Protein AF-0000000081858992 (afdb_homodimer)

Solvent-accessible surface area (backbone atoms only — not comparable to full-atom values): 15710 Å² total; per-residue (Å²): 135,86,80,75,78,73,74,74,75,78,77,75,72,73,70,76,70,76,70,75,69,40,66,29,39,54,48,44,46,35,58,87,64,49,35,35,38,26,29,40,59,31,28,40,34,31,24,33,58,91,77,58,42,74,79,41,54,44,63,53,92,81,59,45,42,45,49,31,51,30,62,30,45,84,62,68,42,35,37,38,28,25,63,83,40,38,32,36,33,26,41,57,94,74,52,38,78,76,46,74,50,72,66,86,58,93,38,40,43,46,17,39,26,44,18,57,77,46,48,38,36,39,38,17,13,54,65,38,48,56,44,33,25,30,49,82,65,75,54,40,77,41,84,59,117,137,87,79,76,78,76,76,73,76,76,75,75,73,73,71,75,71,76,71,75,69,41,67,31,37,54,47,45,46,35,58,86,64,49,36,36,39,26,29,41,60,31,28,40,34,30,24,33,56,92,76,56,42,74,78,42,55,42,64,54,92,82,61,46,42,45,49,31,51,29,63,29,48,84,60,68,42,35,36,38,29,25,64,84,42,38,32,36,33,26,41,58,92,74,50,36,76,76,46,74,50,72,67,85,58,93,38,40,42,46,17,39,27,42,19,57,76,46,48,38,37,39,37,17,14,56,66,38,48,56,43,32,24,30,50,82,64,75,53,41,76,41,83,58,117

Secondary structure (DSSP, 8-state):
--------------------S-SS--EEE-TTS-EEEEEETTEEEEEETTT--EEEEEE-TT-PPEEEEEE-TTS--EEEEETTSEEEEEETTTTEEEEEEE---SS-EEEEEE-TTSSEEEEEETTS-EEEEETTTTTEEE---/--------------------S-SS--EEE-TTS-EEEEEETTEEEEEETTT--EEEEEE-TT-PPEEEEEE-TTS--EEEEETTSEEEEEETTTTEEEEEEE---SS-EEEEEE-TTSSEEEEEETTS-EEEEETTTTTEEE---

pLDDT: mean 87.18, std 19.3, range [32.19, 98.88]

Nearest PDB structures (foldseek):
  7mq9-assembly1_LR  TM=9.358E-01  e=3.566E-14  Homo sapiens
  1erj-assembly3_C  TM=9.055E-01  e=2.474E-08  Saccharomyces cerevisiae
  6rxt-assembly1_UA  TM=8.822E-01  e=1.251E-07  Thermochaetoides thermophila
  5afu-assembly1_3  TM=8.666E-01  e=1.730E-07  Sus scrofa
  8i0v-assembly1_W  TM=8.416E-01  e=3.968E-06  Homo sapiens

Foldseek 3Di:
DPPPPPPPDDDPPPPVVVPDPADDFDWDAALVRQWIWGFDQQKTFIAGPVPRDGPFIEGDPVSAGFQEWEAARNRQWIWTWGQVQKIFIDRGVVNDTDDIDGNPDPGGFNYWYADNVNQWIWTDGPSGDIWIFGVVVPGDIDDPD/DDPPPPPPDPPPPPPVVVPDPADDFDWDAALVRQWIWGFDQQKTFIAGPVPRDGPFIEGDPVSAGFQEWEAARNRQWIWTWGQVQKIFIDRRVVNDTDDIDGNPDPGGFNYWYADNVNQWIWTDGPSGDIWIFGVVVPGDIDDPD

Radius of gyration: 23.61 Å; Cα contacts (8 Å, |Δi|>4): 732; chains: 2; bounding box: 41×122×70 Å

InterPro domains:
  IPR001680 WD40 repeat [PF00400] (57-91)
  IPR001680 WD40 repeat [PF00400] (104-134)
  IPR001680 WD40 repeat [PS50082] (102-135)
  IPR001680 WD40 repeat [SM00320] (51-91)
  IPR001680 WD40 repeat [SM00320] (94-134)
  IPR015943 WD40/YVTN repeat-like-containing domain superfamily [G3DSA:2.130.10.10] (2-143)
  IPR019775 WD40 repeat, conserved site [PS00678] (121-135)
  IPR036322 WD40-repeat-containing domain superfamily [SSF50978] (27-136)

Structure (mmCIF, N/CA/C/O backbone):
data_AF-0000000081858992-model_v1
#
loop_
_entity.id
_entity.type
_entity.pdbx_description
1 polymer 'Transducin beta like 3'
#
loop_
_atom_site.group_PDB
_atom_site.id
_atom_site.type_symbol
_atom_site.label_atom_id
_atom_site.label_alt_id
_atom_site.label_comp_id
_atom_site.label_asym_id
_atom_site.label_entity_id
_atom_site.label_seq_id
_atom_site.pdbx_PDB_ins_code
_atom_site.Cartn_x
_atom_site.Cartn_y
_atom_site.Cartn_z
_atom_site.occupancy
_atom_site.B_iso_or_equiv
_atom_site.auth_seq_id
_atom_site.auth_comp_id
_atom_site.auth_asym_id
_atom_site.auth_atom_id
_atom_site.pdbx_PDB_model_num
ATOM 1 N N . MET A 1 1 ? 1.792 -49.969 -54.375 1 32.88 1 MET A N 1
ATOM 2 C CA . MET A 1 1 ? 2.105 -49.688 -52.969 1 32.88 1 MET A CA 1
ATOM 3 C C . MET A 1 1 ? 1.917 -48.188 -52.656 1 32.88 1 MET A C 1
ATOM 5 O O . MET A 1 1 ? 2.564 -47.344 -53.25 1 32.88 1 MET A O 1
ATOM 9 N N . ALA A 1 2 ? 0.629 -47.688 -52.25 1 39.09 2 ALA A N 1
ATOM 10 C CA . ALA A 1 2 ? 0.011 -46.375 -52.094 1 39.09 2 ALA A CA 1
ATOM 11 C C . ALA A 1 2 ? 0.721 -45.562 -51 1 39.09 2 ALA A C 1
ATOM 13 O O . ALA A 1 2 ? 0.824 -46 -49.844 1 39.09 2 ALA A O 1
ATOM 14 N N . ASN A 1 3 ? 1.823 -44.875 -51.312 1 34.72 3 ASN A N 1
ATOM 15 C CA . ASN A 1 3 ? 2.656 -43.969 -50.531 1 34.72 3 ASN A CA 1
ATOM 16 C C . ASN A 1 3 ? 1.823 -42.875 -49.844 1 34.72 3 ASN A C 1
ATOM 18 O O . ASN A 1 3 ? 1.463 -41.906 -50.469 1 34.72 3 ASN A O 1
ATOM 22 N N . SER A 1 4 ? 0.724 -43.188 -49.062 1 32.19 4 SER A N 1
ATOM 23 C CA . SER A 1 4 ? -0.105 -42.188 -48.406 1 32.19 4 SER A CA 1
ATOM 24 C C . SER A 1 4 ? 0.732 -41.281 -47.5 1 32.19 4 SER A C 1
ATOM 26 O O . SER A 1 4 ? 1.295 -41.75 -46.5 1 32.19 4 SER A O 1
ATOM 28 N N . ASN A 1 5 ? 1.39 -40.188 -48 1 37.06 5 ASN A N 1
ATOM 29 C CA . ASN A 1 5 ? 2.105 -39.125 -47.312 1 37.06 5 ASN A CA 1
ATOM 30 C C . ASN A 1 5 ? 1.276 -38.531 -46.188 1 37.06 5 ASN A C 1
ATOM 32 O O . ASN A 1 5 ? 0.274 -37.875 -46.438 1 37.06 5 ASN A O 1
ATOM 36 N N . ILE A 1 6 ? 0.959 -39.281 -45.094 1 36.69 6 ILE A N 1
ATOM 37 C CA . ILE A 1 6 ? 0.302 -38.688 -43.938 1 36.69 6 ILE A CA 1
ATOM 38 C C . ILE A 1 6 ? 1.094 -37.5 -43.438 1 36.69 6 ILE A C 1
ATOM 40 O O . ILE A 1 6 ? 2.262 -37.625 -43.062 1 36.69 6 ILE A O 1
ATOM 44 N N . LYS A 1 7 ? 0.891 -36.281 -44.031 1 39.19 7 LYS A N 1
ATOM 45 C CA . LYS A 1 7 ? 1.401 -35 -43.5 1 39.19 7 LYS A CA 1
ATOM 46 C C . LYS A 1 7 ? 1.084 -34.875 -42.031 1 39.19 7 LYS A C 1
ATOM 48 O O . LYS A 1 7 ? -0.085 -34.844 -41.625 1 39.19 7 LYS A O 1
ATOM 53 N N . PHE A 1 8 ? 1.927 -35.406 -41.125 1 37.97 8 PHE A N 1
ATOM 54 C CA . PHE A 1 8 ? 1.819 -35.062 -39.688 1 37.97 8 PHE A CA 1
ATOM 55 C C . PHE A 1 8 ? 1.682 -33.562 -39.5 1 37.97 8 PHE A C 1
ATOM 57 O O . PHE A 1 8 ? 2.467 -32.781 -40.031 1 37.97 8 PHE A O 1
ATOM 64 N N . LYS A 1 9 ? 0.466 -33.125 -39.375 1 38.41 9 LYS A N 1
ATOM 65 C CA . LYS A 1 9 ? 0.209 -31.75 -38.938 1 38.41 9 LYS A CA 1
ATOM 66 C C . LYS A 1 9 ? 1.216 -31.328 -37.875 1 38.41 9 LYS A C 1
ATOM 68 O O . LYS A 1 9 ? 1.603 -32.125 -37.031 1 38.41 9 LYS A O 1
ATOM 73 N N . THR A 1 10 ? 2.135 -30.391 -38.156 1 36.69 10 THR A N 1
ATOM 74 C CA . THR A 1 10 ? 3.051 -29.609 -37.312 1 36.69 10 THR A CA 1
ATOM 75 C C . THR A 1 10 ? 2.42 -29.281 -35.969 1 36.69 10 THR A C 1
ATOM 77 O O . THR A 1 10 ? 1.226 -28.984 -35.906 1 36.69 10 THR A O 1
ATOM 80 N N . ASN A 1 11 ? 2.994 -29.703 -34.844 1 35.47 11 ASN A N 1
ATOM 81 C CA . ASN A 1 11 ? 2.896 -29.453 -33.438 1 35.47 11 ASN A CA 1
ATOM 82 C C . ASN A 1 11 ? 2.629 -27.969 -33.156 1 35.47 11 ASN A C 1
ATOM 84 O O . ASN A 1 11 ? 3.324 -27.094 -33.656 1 35.47 11 ASN A O 1
ATOM 88 N N . TYR A 1 12 ? 1.371 -27.547 -33.062 1 37.97 12 TYR A N 1
ATOM 89 C CA . TYR A 1 12 ? 1.05 -26.266 -32.438 1 37.97 12 TYR A CA 1
ATOM 90 C C . TYR A 1 12 ? 1.965 -25.984 -31.266 1 37.97 12 TYR A C 1
ATOM 92 O O . TYR A 1 12 ? 2.047 -26.781 -30.328 1 37.97 12 TYR A O 1
ATOM 100 N N . ALA A 1 13 ? 3.129 -25.438 -31.438 1 39.66 13 ALA A N 1
ATOM 101 C CA . ALA A 1 13 ? 3.854 -24.812 -30.344 1 39.66 13 ALA A CA 1
ATOM 102 C C . ALA A 1 13 ? 2.891 -24.172 -29.344 1 39.66 13 ALA A C 1
ATOM 104 O O . ALA A 1 13 ? 2.121 -23.281 -29.703 1 39.66 13 ALA A O 1
ATOM 105 N N . VAL A 1 14 ? 2.154 -24.859 -28.5 1 40.38 14 VAL A N 1
ATOM 106 C CA . VAL A 1 14 ? 1.582 -24.188 -27.344 1 40.38 14 VAL A CA 1
ATOM 107 C C . VAL A 1 14 ? 2.541 -23.109 -26.844 1 40.38 14 VAL A C 1
ATOM 109 O O . VAL A 1 14 ? 3.635 -23.406 -26.359 1 40.38 14 VAL A O 1
ATOM 112 N N . SER A 1 15 ? 2.895 -22.125 -27.547 1 42.22 15 SER A N 1
ATOM 113 C CA . SER A 1 15 ? 3.535 -20.984 -26.922 1 42.22 15 SER A CA 1
ATOM 114 C C . SER A 1 15 ? 2.984 -20.734 -25.516 1 42.22 15 SER A C 1
ATOM 116 O O . SER A 1 15 ? 1.794 -20.469 -25.344 1 42.22 15 SER A O 1
ATOM 118 N N . SER A 1 16 ? 3.141 -21.562 -24.5 1 46.91 16 SER A N 1
ATOM 119 C CA . SER A 1 16 ? 2.801 -21.25 -23.109 1 46.91 16 SER A CA 1
ATOM 120 C C . SER A 1 16 ? 3.061 -19.781 -22.797 1 46.91 16 SER A C 1
ATOM 122 O O . SER A 1 16 ? 4.211 -19.359 -22.625 1 46.91 16 SER A O 1
ATOM 124 N N . LYS A 1 17 ? 2.627 -18.859 -23.578 1 49.72 17 LYS A N 1
ATOM 125 C CA . LYS A 1 17 ? 2.764 -17.438 -23.266 1 49.72 17 LYS A CA 1
ATOM 126 C C . LYS A 1 17 ? 2.604 -17.203 -21.766 1 49.72 17 LYS A C 1
ATOM 128 O O . LYS A 1 17 ? 1.546 -17.469 -21.203 1 49.72 17 LYS A O 1
ATOM 133 N N . ILE A 1 18 ? 3.617 -17.375 -21.016 1 62.47 18 ILE A N 1
ATOM 134 C CA . ILE A 1 18 ? 3.596 -17.109 -19.578 1 62.47 18 ILE A CA 1
ATOM 135 C C . ILE A 1 18 ? 3.059 -15.703 -19.312 1 62.47 18 ILE A C 1
ATOM 137 O O . ILE A 1 18 ? 3.646 -14.719 -19.766 1 62.47 18 ILE A O 1
ATOM 141 N N . GLU A 1 19 ? 1.714 -15.5 -19.25 1 73.75 19 GLU A N 1
ATOM 142 C CA . GLU A 1 19 ? 1.152 -14.219 -18.828 1 73.75 19 GLU A CA 1
ATOM 143 C C . GLU A 1 19 ? 1.88 -13.672 -17.609 1 73.75 19 GLU A C 1
ATOM 145 O O . GLU A 1 19 ? 2.184 -14.422 -16.672 1 73.75 19 GLU A O 1
ATOM 150 N N . PRO A 1 20 ? 2.281 -12.43 -17.781 1 86.81 20 PRO A N 1
ATOM 151 C CA . PRO A 1 20 ? 2.955 -11.859 -16.609 1 86.81 20 PRO A CA 1
ATOM 152 C C . PRO A 1 20 ? 2.086 -11.891 -15.359 1 86.81 20 PRO A C 1
ATOM 154 O O . PRO A 1 20 ? 0.867 -11.711 -15.438 1 86.81 20 PRO A O 1
ATOM 157 N N . PHE A 1 21 ? 2.623 -12.281 -14.312 1 89.75 21 PHE A N 1
ATOM 158 C CA . PHE A 1 21 ? 1.909 -12.297 -13.047 1 89.75 21 PHE A CA 1
ATOM 159 C C . PHE A 1 21 ? 1.894 -10.906 -12.414 1 89.75 21 PHE A C 1
ATOM 161 O O . PHE A 1 21 ? 1.131 -10.656 -11.477 1 89.75 21 PHE A O 1
ATOM 168 N N . TYR A 1 22 ? 2.688 -10.016 -12.961 1 94.56 22 TYR A N 1
ATOM 169 C CA . TYR A 1 22 ? 2.859 -8.68 -12.391 1 94.56 22 TYR A CA 1
ATOM 170 C C . TYR A 1 22 ? 3.25 -7.676 -13.469 1 94.56 22 TYR A C 1
ATOM 172 O O . TYR A 1 22 ? 4.125 -7.949 -14.297 1 94.56 22 TYR A O 1
ATOM 180 N N . LYS A 1 23 ? 2.559 -6.461 -13.453 1 94.38 23 LYS A N 1
ATOM 181 C CA . LYS A 1 23 ? 2.822 -5.434 -14.461 1 94.38 23 LYS A CA 1
ATOM 182 C C . LYS A 1 23 ? 3.018 -4.066 -13.812 1 94.38 23 LYS A C 1
ATOM 184 O O . LYS A 1 23 ? 2.84 -3.033 -14.461 1 94.38 23 LYS A O 1
ATOM 189 N N . GLY A 1 24 ? 3.23 -4.012 -12.477 1 95.25 24 GLY A N 1
ATOM 190 C CA . GLY A 1 24 ? 3.479 -2.738 -11.828 1 95.25 24 GLY A CA 1
ATOM 191 C C . GLY A 1 24 ? 2.375 -2.334 -10.867 1 95.25 24 GLY A C 1
ATOM 192 O O . GLY A 1 24 ? 2.25 -1.16 -10.516 1 95.25 24 GLY A O 1
ATOM 193 N N . GLY A 1 25 ? 1.543 -3.184 -10.445 1 96.38 25 GLY A N 1
ATOM 194 C CA . GLY A 1 25 ? 0.486 -2.883 -9.492 1 96.38 25 GLY A CA 1
ATOM 195 C C . GLY A 1 25 ? 0.916 -3.057 -8.047 1 96.38 25 GLY A C 1
ATOM 196 O O . GLY A 1 25 ? 2.109 -3.17 -7.758 1 96.38 25 GLY A O 1
ATOM 197 N N . LYS A 1 26 ? 0.002 -2.988 -7.141 1 98.5 26 LYS A N 1
ATOM 198 C CA . LYS A 1 26 ? 0.257 -3.1 -5.707 1 98.5 26 LYS A CA 1
ATOM 199 C C . LYS A 1 26 ? 0.789 -4.484 -5.352 1 98.5 26 LYS A C 1
ATOM 201 O O . LYS A 1 26 ? 0.41 -5.48 -5.973 1 98.5 26 LYS A O 1
ATOM 206 N N . VAL A 1 27 ? 1.677 -4.547 -4.336 1 98.38 27 VAL A N 1
ATOM 207 C CA . VAL A 1 27 ? 2.193 -5.801 -3.797 1 98.38 27 VAL A CA 1
ATOM 208 C C . VAL A 1 27 ? 2.035 -5.812 -2.277 1 98.38 27 VAL A C 1
ATOM 210 O O . VAL A 1 27 ? 2.078 -4.762 -1.634 1 98.38 27 VAL A O 1
ATOM 213 N N . GLN A 1 28 ? 1.763 -6.922 -1.693 1 98.69 28 GLN A N 1
ATOM 214 C CA . GLN A 1 28 ? 1.836 -7.172 -0.258 1 98.69 28 GLN A CA 1
ATOM 215 C C . GLN A 1 28 ? 2.406 -8.562 0.031 1 98.69 28 GLN A C 1
ATOM 217 O O . GLN A 1 28 ? 2.314 -9.461 -0.805 1 98.69 28 GLN A O 1
ATOM 222 N N . ILE A 1 29 ? 3.018 -8.703 1.181 1 97.69 29 ILE A N 1
ATOM 223 C CA . ILE A 1 29 ? 3.586 -9.977 1.626 1 97.69 29 ILE A CA 1
ATOM 224 C C . ILE A 1 29 ? 2.766 -10.523 2.791 1 97.69 29 ILE A C 1
ATOM 226 O O . ILE A 1 29 ? 2.361 -9.781 3.684 1 97.69 29 ILE A O 1
ATOM 230 N N . SER A 1 30 ? 2.588 -11.82 2.771 1 98.25 30 SER A N 1
ATOM 231 C CA . SER A 1 30 ? 1.881 -12.453 3.877 1 98.25 30 SER A CA 1
ATOM 232 C C . SER A 1 30 ? 2.723 -12.453 5.148 1 98.25 30 SER A C 1
ATOM 234 O O . SER A 1 30 ? 3.949 -12.336 5.086 1 98.25 30 SER A O 1
ATOM 236 N N . LYS A 1 31 ? 2.068 -12.586 6.285 1 97.75 31 LYS A N 1
ATOM 237 C CA . LYS A 1 31 ? 2.695 -12.539 7.602 1 97.75 31 LYS A CA 1
ATOM 238 C C . LYS A 1 31 ? 3.777 -13.602 7.738 1 97.75 31 LYS A C 1
ATOM 240 O O . LYS A 1 31 ? 4.844 -13.344 8.305 1 97.75 31 LYS A O 1
ATOM 245 N N . ASP A 1 32 ? 3.549 -14.797 7.266 1 97 32 ASP A N 1
ATOM 246 C CA . ASP A 1 32 ? 4.5 -15.898 7.383 1 97 32 ASP A CA 1
ATOM 247 C C . ASP A 1 32 ? 5.527 -15.859 6.258 1 97 32 ASP A C 1
ATOM 249 O O . ASP A 1 32 ? 6.348 -16.766 6.125 1 97 32 ASP A O 1
ATOM 253 N N . GLU A 1 33 ? 5.441 -14.828 5.383 1 95.5 33 GLU A N 1
ATOM 254 C CA . GLU A 1 33 ? 6.395 -14.562 4.305 1 95.5 33 GLU A CA 1
ATOM 2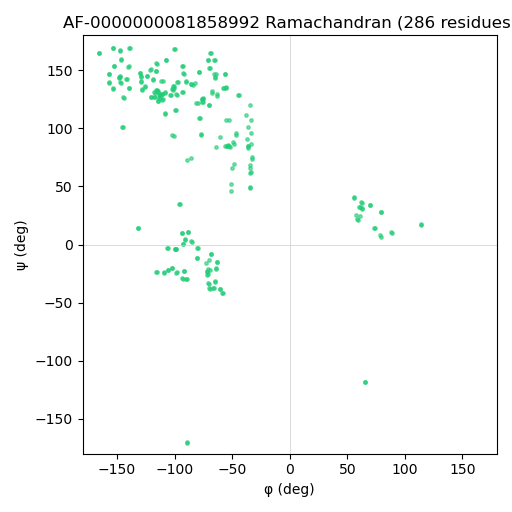55 C C . GLU A 1 33 ? 6.41 -15.703 3.291 1 95.5 33 GLU A C 1
ATOM 257 O O . GLU A 1 33 ? 7.43 -15.945 2.639 1 95.5 33 GLU A O 1
ATOM 262 N N . LYS A 1 34 ? 5.273 -16.359 3.127 1 96.69 34 LYS A N 1
ATOM 263 C CA . LYS A 1 34 ? 5.184 -17.453 2.166 1 96.69 34 LYS A CA 1
ATOM 264 C C . LYS A 1 34 ? 4.574 -16.984 0.85 1 96.69 34 LYS A C 1
ATOM 266 O O . LYS A 1 34 ? 4.812 -17.578 -0.201 1 96.69 34 LYS A O 1
ATOM 271 N N . TYR A 1 35 ? 3.814 -15.93 0.911 1 96.88 35 TYR A N 1
ATOM 272 C CA . TYR A 1 35 ? 3.062 -15.523 -0.27 1 96.88 35 TYR A CA 1
ATOM 273 C C . TYR A 1 35 ? 3.26 -14.039 -0.558 1 96.88 35 TYR A C 1
ATOM 275 O O . TYR A 1 35 ? 3.422 -13.234 0.365 1 96.88 35 TYR A O 1
ATOM 283 N N . ILE A 1 36 ? 3.223 -13.727 -1.812 1 97.56 36 ILE A N 1
ATOM 284 C CA 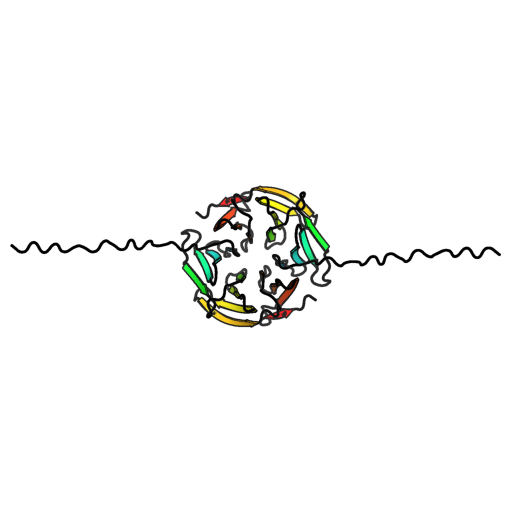. ILE A 1 36 ? 3.107 -12.352 -2.297 1 97.56 36 ILE A CA 1
ATOM 285 C C . ILE A 1 36 ? 1.759 -12.164 -2.99 1 97.56 36 ILE A C 1
ATOM 287 O O . ILE A 1 36 ? 1.363 -12.977 -3.828 1 97.56 36 ILE A O 1
ATOM 291 N N . PHE A 1 37 ? 1.041 -11.219 -2.574 1 98.44 37 PHE A N 1
ATOM 292 C CA . PHE A 1 37 ? -0.16 -10.758 -3.266 1 98.44 37 PHE A CA 1
ATOM 293 C C . PHE A 1 37 ? 0.167 -9.617 -4.219 1 98.44 37 PHE A C 1
ATOM 295 O O . PHE A 1 37 ? 0.86 -8.664 -3.846 1 98.44 37 PHE A O 1
ATOM 302 N N . CYS A 1 38 ? -0.289 -9.688 -5.438 1 98.19 38 CYS A N 1
ATOM 303 C CA . CYS A 1 38 ? -0.022 -8.609 -6.383 1 98.19 38 CYS A CA 1
ATOM 304 C C . CYS A 1 38 ? -1.165 -8.461 -7.379 1 98.19 38 CYS A C 1
ATOM 306 O O . CYS A 1 38 ? -1.815 -9.445 -7.734 1 98.19 38 CYS A O 1
ATOM 308 N N . THR A 1 39 ? -1.426 -7.254 -7.73 1 97.69 39 THR A N 1
ATOM 309 C CA . THR A 1 39 ? -2.475 -6.973 -8.703 1 97.69 39 THR A CA 1
ATOM 310 C C . THR A 1 39 ? -1.933 -7.074 -10.125 1 97.69 39 THR A C 1
ATOM 312 O O . THR A 1 39 ? -0.809 -6.648 -10.398 1 97.69 39 THR A O 1
ATOM 315 N N . CYS A 1 40 ? -2.682 -7.656 -10.984 1 96 40 CYS A N 1
ATOM 316 C CA . CYS A 1 40 ? -2.426 -7.703 -12.422 1 96 40 CYS A CA 1
ATOM 317 C C . CYS A 1 40 ? -3.73 -7.66 -13.203 1 96 40 CYS A C 1
ATOM 319 O O . CYS A 1 40 ? -4.41 -8.68 -13.344 1 96 40 CYS A O 1
ATOM 321 N N . GLY A 1 41 ? -4.008 -6.469 -13.703 1 94 41 GLY A N 1
ATOM 322 C CA . GLY A 1 41 ? -5.289 -6.312 -14.383 1 94 41 GLY A CA 1
ATOM 323 C C . GLY A 1 41 ? -6.477 -6.48 -13.453 1 94 41 GLY A C 1
ATOM 324 O O . GLY A 1 41 ? -6.605 -5.758 -12.461 1 94 41 GLY A O 1
ATOM 325 N N . SER A 1 42 ? -7.289 -7.543 -13.812 1 95.38 42 SER A N 1
ATOM 326 C CA . SER A 1 42 ? -8.523 -7.754 -13.062 1 95.38 42 SER A CA 1
ATOM 327 C C . SER A 1 42 ? -8.312 -8.75 -11.922 1 95.38 42 SER A C 1
ATOM 329 O O . SER A 1 42 ? -9.273 -9.141 -11.258 1 95.38 42 SER A O 1
ATOM 331 N N . ARG A 1 43 ? -7.02 -9.078 -11.68 1 96.56 43 ARG A N 1
ATOM 332 C CA . ARG A 1 43 ? -6.766 -10.125 -10.703 1 96.56 43 ARG A CA 1
ATOM 333 C C . ARG A 1 43 ? -5.844 -9.633 -9.594 1 96.56 43 ARG A C 1
ATOM 335 O O . ARG A 1 43 ? -4.992 -8.773 -9.82 1 96.56 43 ARG A O 1
ATOM 342 N N . VAL A 1 44 ? -6.117 -10.141 -8.422 1 98.38 44 VAL A N 1
ATOM 343 C CA . VAL A 1 44 ? -5.066 -10.242 -7.418 1 98.38 44 VAL A CA 1
ATOM 344 C C . VAL A 1 44 ? -4.508 -11.664 -7.391 1 98.38 44 VAL A C 1
ATOM 346 O O . VAL A 1 44 ? -5.234 -12.617 -7.09 1 98.38 44 VAL A O 1
ATOM 349 N N . ASN A 1 45 ? -3.244 -11.758 -7.754 1 97.62 45 ASN A N 1
ATOM 350 C CA . ASN A 1 45 ? -2.543 -13.039 -7.738 1 97.62 45 ASN A CA 1
ATOM 351 C C . ASN A 1 45 ? -1.873 -13.297 -6.391 1 97.62 45 ASN A C 1
ATOM 353 O O . ASN A 1 45 ? -1.36 -12.367 -5.762 1 97.62 45 ASN A O 1
ATOM 357 N N . VAL A 1 46 ? -1.952 -14.523 -5.984 1 97.69 46 VAL A N 1
ATOM 358 C CA . VAL A 1 46 ? -1.21 -14.984 -4.812 1 97.69 46 VAL A CA 1
ATOM 359 C C . VAL A 1 46 ? -0.073 -15.898 -5.25 1 97.69 46 VAL A C 1
ATOM 361 O O . VAL A 1 46 ? -0.314 -17 -5.742 1 97.69 46 VAL A O 1
ATOM 364 N N . LEU A 1 47 ? 1.138 -15.422 -5.07 1 96.12 47 LEU A N 1
ATOM 365 C CA . LEU A 1 47 ? 2.338 -16.141 -5.473 1 96.12 47 LEU A CA 1
ATOM 366 C C . LEU A 1 47 ? 3.002 -16.812 -4.266 1 96.12 47 LEU A C 1
ATOM 368 O O . LEU A 1 47 ? 3.121 -16.188 -3.205 1 96.12 47 LEU A O 1
ATOM 372 N N . GLU A 1 48 ? 3.348 -18.047 -4.445 1 94.69 48 GLU A N 1
ATOM 373 C CA . GLU A 1 48 ? 4.246 -18.656 -3.473 1 94.69 48 GLU A CA 1
ATOM 374 C C . GLU A 1 48 ? 5.684 -18.188 -3.682 1 94.69 48 GLU A C 1
ATOM 376 O O . GLU A 1 48 ? 6.246 -18.359 -4.766 1 94.69 48 GLU A O 1
ATOM 381 N N . ILE A 1 49 ? 6.258 -17.656 -2.625 1 93.25 49 ILE A N 1
ATOM 382 C CA . ILE A 1 49 ? 7.559 -17.016 -2.746 1 93.25 49 ILE A CA 1
ATOM 383 C C . ILE A 1 49 ? 8.625 -18.047 -3.105 1 93.25 49 ILE A C 1
ATOM 385 O O . ILE A 1 49 ? 9.492 -17.797 -3.941 1 93.25 49 ILE A O 1
ATOM 389 N N . SER A 1 50 ? 8.562 -19.203 -2.598 1 91.5 50 SER A N 1
ATOM 390 C CA . SER A 1 50 ? 9.602 -20.203 -2.77 1 91.5 50 SER A CA 1
ATOM 391 C C . SER A 1 50 ? 9.617 -20.75 -4.195 1 91.5 50 SER A C 1
ATOM 393 O O . SER A 1 50 ? 10.68 -21.109 -4.715 1 91.5 50 SER A O 1
ATOM 395 N N . THR A 1 51 ? 8.477 -20.719 -4.922 1 90.12 51 THR A N 1
ATOM 396 C CA . THR A 1 51 ? 8.398 -21.344 -6.234 1 90.12 51 THR A CA 1
ATOM 397 C C . THR A 1 51 ? 8.172 -20.297 -7.32 1 90.12 51 THR A C 1
ATOM 399 O O . THR A 1 51 ? 8.422 -20.562 -8.5 1 90.12 51 THR A O 1
ATOM 402 N N . GLY A 1 52 ? 7.617 -19.172 -6.883 1 88.25 52 GLY A N 1
ATOM 403 C CA . GLY A 1 52 ? 7.25 -18.156 -7.855 1 88.25 52 GLY A CA 1
ATOM 404 C C . GLY A 1 52 ? 5.953 -18.469 -8.578 1 88.25 52 GLY A C 1
ATOM 405 O O . GLY A 1 52 ? 5.57 -17.75 -9.508 1 88.25 52 GLY A O 1
ATOM 406 N N . LYS A 1 53 ? 5.25 -19.469 -8.164 1 92.69 53 LYS A N 1
ATOM 407 C CA . LYS A 1 53 ? 4.031 -19.875 -8.852 1 92.69 53 LYS A CA 1
ATOM 408 C C . LYS A 1 53 ? 2.801 -19.203 -8.234 1 92.69 53 LYS A C 1
ATOM 410 O O . LYS A 1 53 ? 2.754 -18.969 -7.027 1 92.69 53 LYS A O 1
ATOM 415 N N . ILE A 1 54 ? 1.843 -18.953 -9.148 1 94.88 54 ILE A N 1
ATOM 416 C CA . ILE A 1 54 ? 0.541 -18.5 -8.672 1 94.88 54 ILE A CA 1
ATOM 417 C C . ILE A 1 54 ? -0.232 -19.672 -8.078 1 94.88 54 ILE A C 1
ATOM 419 O O . ILE A 1 54 ? -0.453 -20.688 -8.75 1 94.88 54 ILE A O 1
ATOM 423 N N . VAL A 1 55 ? -0.638 -19.578 -6.844 1 95.94 55 VAL A N 1
ATOM 424 C CA . VAL A 1 55 ? -1.312 -20.688 -6.176 1 95.94 55 VAL A CA 1
ATOM 425 C C . VAL A 1 55 ? -2.787 -20.344 -5.973 1 95.94 55 VAL A C 1
ATOM 427 O O . VAL A 1 55 ? -3.621 -21.234 -5.816 1 95.94 55 VAL A O 1
ATOM 430 N N . HIS A 1 56 ? -3.164 -19.062 -5.918 1 96.31 56 HIS A N 1
ATOM 431 C CA . HIS A 1 56 ? -4.531 -18.578 -5.828 1 96.31 56 HIS A CA 1
ATOM 432 C C . HIS A 1 56 ? -4.688 -17.25 -6.578 1 96.31 56 HIS A C 1
ATOM 434 O O . HIS A 1 56 ? -3.697 -16.594 -6.906 1 96.31 56 HIS A O 1
ATOM 440 N N . CYS A 1 57 ? -5.879 -16.938 -6.914 1 96.5 57 CYS A N 1
ATOM 441 C CA . CYS A 1 57 ? -6.199 -15.594 -7.395 1 96.5 57 CYS A CA 1
ATOM 442 C C . CYS A 1 57 ? -7.652 -15.25 -7.105 1 96.5 57 CYS A C 1
ATOM 444 O O . CYS A 1 57 ? -8.484 -16.141 -6.922 1 96.5 57 CYS A O 1
ATOM 446 N N . VAL A 1 58 ? -7.914 -13.984 -6.977 1 97.44 58 VAL A N 1
ATOM 447 C CA . VAL A 1 58 ? -9.289 -13.5 -6.918 1 97.44 58 VAL A CA 1
ATOM 448 C C . VAL A 1 58 ? -9.539 -12.508 -8.055 1 97.44 58 VAL A C 1
ATOM 450 O O . VAL A 1 58 ? -8.609 -11.828 -8.508 1 97.44 58 VAL A O 1
ATOM 453 N N . GLU A 1 59 ? -10.75 -12.477 -8.477 1 96.12 59 GLU A N 1
ATOM 454 C CA . GLU A 1 59 ? -11.164 -11.633 -9.586 1 96.12 59 GLU A CA 1
ATOM 455 C C . GLU A 1 59 ? -12.602 -11.133 -9.398 1 96.12 59 GLU A C 1
ATOM 457 O O . GLU A 1 59 ? -13.453 -11.875 -8.906 1 96.12 59 GLU A O 1
ATOM 462 N N . HIS A 1 60 ? -12.734 -9.867 -9.758 1 93.56 60 HIS A N 1
ATOM 463 C CA . HIS A 1 60 ? -14.109 -9.367 -9.75 1 93.56 60 HIS A CA 1
ATOM 464 C C . HIS A 1 60 ? -14.93 -10 -10.875 1 93.56 60 HIS A C 1
ATOM 466 O O . HIS A 1 60 ? -14.383 -10.375 -11.914 1 93.56 60 HIS A O 1
ATOM 472 N N . ASP A 1 61 ? -16.234 -10.164 -10.781 1 86.69 61 ASP A N 1
ATOM 473 C CA . ASP A 1 61 ? -17.156 -10.852 -11.688 1 86.69 61 ASP A CA 1
ATOM 474 C C . ASP A 1 61 ? -17.141 -10.195 -13.07 1 86.69 61 ASP A C 1
ATOM 476 O O . ASP A 1 61 ? -17.203 -10.891 -14.086 1 86.69 61 ASP A O 1
ATOM 480 N N . ASP A 1 62 ? -17.047 -8.977 -13.109 1 87.44 62 ASP A N 1
ATOM 481 C CA . ASP A 1 62 ? -17.203 -8.242 -14.367 1 87.44 62 ASP A CA 1
ATOM 482 C C . ASP A 1 62 ? -15.852 -8.062 -15.055 1 87.44 62 ASP A C 1
ATOM 484 O O . ASP A 1 62 ? -15.75 -7.367 -16.062 1 87.44 62 ASP A O 1
ATOM 488 N N . GLN A 1 63 ? -14.766 -8.594 -14.578 1 88.12 63 GLN A N 1
ATOM 489 C CA . GLN A 1 63 ? -13.406 -8.555 -15.102 1 88.12 63 GLN A CA 1
ATOM 490 C C . GLN A 1 63 ? -12.906 -7.113 -15.211 1 88.12 63 GLN A C 1
ATOM 492 O O . GLN A 1 63 ? -12.039 -6.812 -16.031 1 88.12 63 GLN A O 1
ATOM 497 N N . GLU A 1 64 ? -13.633 -6.293 -14.383 1 93.31 64 GLU A N 1
ATOM 498 C CA . GLU A 1 64 ? -13.117 -4.93 -14.258 1 93.31 64 GLU A CA 1
ATOM 499 C C . GLU A 1 64 ? -11.75 -4.918 -13.594 1 93.31 64 GLU A C 1
ATOM 501 O O . GLU A 1 64 ? -11.477 -5.711 -12.695 1 93.31 64 GLU A O 1
ATOM 506 N N . ASP A 1 65 ? -10.914 -3.992 -14.07 1 96.38 65 ASP A N 1
ATOM 507 C CA . ASP A 1 65 ? -9.602 -3.865 -13.453 1 96.38 65 ASP A CA 1
ATOM 508 C C . ASP A 1 65 ? -9.719 -3.641 -11.945 1 96.38 65 ASP A C 1
ATOM 510 O O . ASP A 1 65 ? -10.57 -2.877 -11.492 1 96.38 65 ASP A O 1
ATOM 514 N N . ILE A 1 66 ? -8.938 -4.336 -11.211 1 98 66 ILE A N 1
ATOM 515 C CA . ILE A 1 66 ? -8.727 -4.043 -9.797 1 98 66 ILE A CA 1
ATOM 516 C C . ILE A 1 66 ? -7.734 -2.896 -9.648 1 98 66 ILE A C 1
ATOM 518 O O . ILE A 1 66 ? -6.609 -2.969 -10.148 1 98 66 ILE A O 1
ATOM 522 N N . THR A 1 67 ? -8.164 -1.778 -8.961 1 97.88 67 THR A N 1
ATOM 523 C CA . THR A 1 67 ? -7.344 -0.574 -8.859 1 97.88 67 THR A CA 1
ATOM 524 C C . THR A 1 67 ? -6.484 -0.61 -7.602 1 97.88 67 THR A C 1
ATOM 526 O O . THR A 1 67 ? -5.488 0.111 -7.5 1 97.88 67 THR A O 1
ATOM 529 N N . SER A 1 68 ? -6.832 -1.328 -6.637 1 98.5 68 SER A N 1
ATOM 530 C CA . SER A 1 68 ? -6.066 -1.514 -5.41 1 98.5 68 SER A CA 1
ATOM 531 C C . SER A 1 68 ? -6.59 -2.701 -4.605 1 98.5 68 SER A C 1
ATOM 533 O O . SER A 1 68 ? -7.672 -3.219 -4.887 1 98.5 68 SER A O 1
ATOM 535 N N . PHE A 1 69 ? -5.793 -3.143 -3.66 1 98.81 69 PHE A N 1
ATOM 536 C CA . PHE A 1 69 ? -6.234 -4.148 -2.701 1 98.81 69 PHE A CA 1
ATOM 537 C C . PHE A 1 69 ? -5.559 -3.939 -1.351 1 98.81 69 PHE A C 1
ATOM 539 O O . PHE A 1 69 ? -4.617 -3.152 -1.235 1 98.81 69 PHE A O 1
ATOM 546 N N . ALA A 1 70 ? -6.059 -4.598 -0.328 1 98.88 70 ALA A N 1
ATOM 547 C CA . ALA A 1 70 ? -5.445 -4.629 0.997 1 98.88 70 ALA A CA 1
ATOM 548 C C . ALA A 1 70 ? -5.633 -5.992 1.656 1 98.88 70 ALA A C 1
ATOM 550 O O . ALA A 1 70 ? -6.742 -6.523 1.692 1 98.88 70 ALA A O 1
ATOM 551 N N . LEU A 1 71 ? -4.527 -6.566 2.076 1 98.81 71 LEU A N 1
ATOM 552 C CA . LEU A 1 71 ? -4.504 -7.77 2.896 1 98.81 71 LEU A CA 1
ATOM 553 C C . LEU A 1 71 ? -4.324 -7.422 4.371 1 98.81 71 LEU A C 1
ATOM 555 O O . LEU A 1 71 ? -3.439 -6.637 4.723 1 98.81 71 LEU A O 1
ATOM 559 N N . SER A 1 72 ? -5.238 -7.996 5.176 1 98.06 72 SER A N 1
ATOM 560 C CA . SER A 1 72 ? -5.117 -7.746 6.609 1 98.06 72 SER A CA 1
ATOM 561 C C . SER A 1 72 ? -3.83 -8.352 7.168 1 98.06 72 SER A C 1
ATOM 563 O O . SER A 1 72 ? -3.25 -9.258 6.566 1 98.06 72 SER A O 1
ATOM 565 N N . CYS A 1 73 ? -3.396 -7.801 8.344 1 97.25 73 CYS A N 1
ATOM 566 C CA . CYS A 1 73 ? -2.084 -8.156 8.875 1 97.25 73 CYS A CA 1
ATOM 567 C C . CYS A 1 73 ? -2.066 -9.602 9.359 1 97.25 73 CYS A C 1
ATOM 569 O O . CYS A 1 73 ? -1 -10.211 9.484 1 97.25 73 CYS A O 1
ATOM 571 N N . ASP A 1 74 ? -3.178 -10.203 9.664 1 96 74 ASP A N 1
ATOM 572 C CA . ASP A 1 74 ? -3.277 -11.602 10.062 1 96 74 ASP A CA 1
ATOM 573 C C . ASP A 1 74 ? -3.545 -12.5 8.859 1 96 74 ASP A C 1
ATOM 575 O O . ASP A 1 74 ? -3.77 -13.703 9.008 1 96 74 ASP A O 1
ATOM 579 N N . ASP A 1 75 ? -3.646 -11.93 7.656 1 97.56 75 ASP A N 1
ATOM 580 C CA . ASP A 1 75 ? -3.793 -12.594 6.363 1 97.56 75 ASP A CA 1
ATOM 581 C C . ASP A 1 75 ? -5.203 -13.156 6.188 1 97.56 75 ASP A C 1
ATOM 583 O O . ASP A 1 75 ? -5.453 -13.938 5.27 1 97.56 75 ASP A O 1
ATOM 587 N N . GLU A 1 76 ? -6.152 -12.734 7.031 1 95.62 76 GLU A N 1
ATOM 588 C CA . GLU A 1 76 ? -7.465 -13.375 7.008 1 95.62 76 GLU A CA 1
ATOM 589 C C . GLU A 1 76 ? -8.398 -12.672 6.02 1 95.62 76 GLU A C 1
ATOM 591 O O . GLU A 1 76 ? -9.305 -13.305 5.461 1 95.62 76 GLU A O 1
ATOM 596 N N . MET A 1 77 ? -8.195 -11.422 5.836 1 96.12 77 MET A N 1
ATOM 597 C CA . MET A 1 77 ? -9.102 -10.633 5.012 1 96.12 77 MET A CA 1
ATOM 598 C C . MET A 1 77 ? -8.359 -10.008 3.832 1 96.12 77 MET A C 1
ATOM 600 O O . MET A 1 77 ? -7.285 -9.43 4.008 1 96.12 77 MET A O 1
ATOM 604 N N . LEU A 1 78 ? -8.852 -10.219 2.682 1 98.56 78 LEU A N 1
ATOM 605 C CA . LEU A 1 78 ? -8.438 -9.531 1.466 1 98.56 78 LEU A CA 1
ATOM 606 C C . LEU A 1 78 ? -9.562 -8.672 0.913 1 98.56 78 LEU A C 1
ATOM 608 O O . LEU A 1 78 ? -10.68 -9.148 0.725 1 98.56 78 LEU A O 1
ATOM 612 N N . VAL A 1 79 ? -9.312 -7.383 0.736 1 98.56 79 VAL A N 1
ATOM 613 C CA . VAL A 1 79 ? -10.297 -6.469 0.155 1 98.56 79 VAL A CA 1
ATOM 614 C C . VAL A 1 79 ? -9.773 -5.93 -1.173 1 98.56 79 VAL A C 1
ATOM 616 O O . VAL A 1 79 ? -8.602 -5.555 -1.28 1 98.56 79 VAL A O 1
ATOM 619 N N . THR A 1 80 ? -10.57 -5.934 -2.209 1 98.62 80 THR A N 1
ATOM 620 C CA . THR A 1 80 ? -10.219 -5.387 -3.514 1 98.62 80 THR A CA 1
ATOM 621 C C . THR A 1 80 ? -11.125 -4.211 -3.865 1 98.62 80 THR A C 1
ATOM 623 O O . THR A 1 80 ? -12.266 -4.129 -3.389 1 98.62 80 THR A O 1
ATOM 626 N N . ALA A 1 81 ? -10.586 -3.316 -4.59 1 98.38 81 ALA A N 1
ATOM 627 C CA . ALA A 1 81 ? -11.328 -2.199 -5.172 1 98.38 81 ALA A CA 1
ATOM 628 C C . ALA A 1 81 ? -11.297 -2.254 -6.695 1 98.38 81 ALA A C 1
ATOM 630 O O . ALA A 1 81 ? -10.234 -2.412 -7.293 1 98.38 81 ALA A O 1
ATOM 631 N N . SER A 1 82 ? -12.406 -2.135 -7.305 1 97.31 82 SER A N 1
ATOM 632 C CA . SER A 1 82 ? -12.484 -2.119 -8.758 1 97.31 82 SER A CA 1
ATOM 633 C C . SER A 1 82 ? -12.609 -0.694 -9.297 1 97.31 82 SER A C 1
ATOM 635 O O . SER A 1 82 ? -12.836 0.242 -8.523 1 97.31 82 SER A O 1
ATOM 637 N N . ARG A 1 83 ? -12.445 -0.541 -10.602 1 96.31 83 ARG A N 1
ATOM 638 C CA . ARG A 1 83 ? -12.617 0.746 -11.266 1 96.31 83 ARG A CA 1
ATOM 639 C C . ARG A 1 83 ? -14.055 1.232 -11.156 1 96.31 83 ARG A C 1
ATOM 641 O O . ARG A 1 83 ? -14.336 2.422 -11.328 1 96.31 83 ARG A O 1
ATOM 648 N N . ALA A 1 84 ? -14.984 0.326 -10.883 1 94.69 84 ALA A N 1
ATOM 649 C CA . ALA A 1 84 ? -16.406 0.655 -10.789 1 94.69 84 ALA A CA 1
ATOM 650 C C . ALA A 1 84 ? -16.781 1.073 -9.367 1 94.69 84 ALA A C 1
ATOM 652 O O . ALA A 1 84 ? -17.953 1.104 -9.008 1 94.69 84 ALA A O 1
ATOM 653 N N . LEU A 1 85 ? -15.844 1.294 -8.492 1 95.88 85 LEU A N 1
ATOM 654 C CA . LEU A 1 85 ? -16.016 1.809 -7.141 1 95.88 85 LEU A CA 1
ATOM 655 C C . LEU A 1 85 ? -16.703 0.779 -6.25 1 95.88 85 LEU A C 1
ATOM 657 O O . LEU A 1 85 ? -17.484 1.139 -5.371 1 95.88 85 LEU A O 1
ATOM 661 N N . LEU A 1 86 ? -16.391 -0.438 -6.539 1 96.06 86 LEU A N 1
ATOM 662 C CA . LEU A 1 86 ? -16.875 -1.553 -5.727 1 96.06 86 LEU A CA 1
ATOM 663 C C . LEU A 1 86 ? -15.734 -2.156 -4.91 1 96.06 86 LEU A C 1
ATOM 665 O O . LEU A 1 86 ? -14.664 -2.432 -5.441 1 96.06 86 LEU A O 1
ATOM 669 N N . LEU A 1 87 ? -16.047 -2.316 -3.59 1 97.25 87 LEU A N 1
ATOM 670 C CA . LEU A 1 87 ? -15.148 -3.062 -2.705 1 97.25 87 LEU A CA 1
ATOM 671 C C . LEU A 1 87 ? -15.672 -4.477 -2.477 1 97.25 87 LEU A C 1
ATOM 673 O O . LEU A 1 87 ? -16.875 -4.68 -2.316 1 97.25 87 LEU A O 1
ATOM 677 N N . LYS A 1 88 ? -14.773 -5.395 -2.531 1 97.38 88 LYS A N 1
ATOM 678 C CA . LYS A 1 88 ? -15.109 -6.785 -2.234 1 97.38 88 LYS A CA 1
ATOM 679 C C . LYS A 1 88 ? -14.156 -7.367 -1.192 1 97.38 88 LYS A C 1
ATOM 681 O O . LYS A 1 88 ? -12.945 -7.148 -1.258 1 97.38 88 LYS A O 1
ATOM 686 N N . GLN A 1 89 ? -14.75 -8.008 -0.264 1 97.5 89 GLN A N 1
ATOM 687 C CA . GLN A 1 89 ? -14 -8.789 0.716 1 97.5 89 GLN A CA 1
ATOM 688 C C . GLN A 1 89 ? -13.961 -10.266 0.333 1 97.5 89 GLN A C 1
ATOM 690 O O . GLN A 1 89 ? -14.977 -10.828 -0.096 1 97.5 89 GLN A O 1
ATOM 695 N N . TRP A 1 90 ? -12.789 -10.875 0.548 1 98.06 90 TRP A N 1
ATOM 696 C CA . TRP A 1 90 ? -12.602 -12.242 0.07 1 98.06 90 TRP A CA 1
ATOM 697 C C . TRP A 1 90 ? -12.062 -13.141 1.181 1 98.06 90 TRP A C 1
ATOM 699 O O . TRP A 1 90 ? -11.211 -12.719 1.965 1 98.06 90 TRP A O 1
ATOM 709 N N . ASP A 1 91 ? -12.555 -14.367 1.24 1 96.88 91 ASP A N 1
ATOM 710 C CA . ASP A 1 91 ? -11.727 -15.5 1.644 1 96.88 91 ASP A CA 1
ATOM 711 C C . ASP A 1 91 ? -10.805 -15.938 0.508 1 96.88 91 ASP A C 1
ATOM 713 O O . ASP A 1 91 ? -11.219 -16.688 -0.38 1 96.88 91 ASP A O 1
ATOM 717 N N . TRP A 1 92 ? -9.602 -15.414 0.551 1 97.06 92 TRP A N 1
ATOM 718 C CA . TRP A 1 92 ? -8.75 -15.555 -0.622 1 97.06 92 TRP A CA 1
ATOM 719 C C . TRP A 1 92 ? -8.258 -16.984 -0.771 1 97.06 92 TRP A C 1
ATOM 721 O O . TRP A 1 92 ? -7.93 -17.438 -1.876 1 97.06 92 TRP A O 1
ATOM 731 N N . ASN A 1 93 ? -8.211 -17.781 0.333 1 94.75 93 ASN A N 1
ATOM 732 C CA . ASN A 1 93 ? -7.836 -19.188 0.244 1 94.75 93 ASN A CA 1
ATOM 733 C C . ASN A 1 93 ? -8.844 -20 -0.568 1 94.75 93 ASN A C 1
ATOM 735 O O . ASN A 1 93 ? -8.477 -20.922 -1.293 1 94.75 93 ASN A O 1
ATOM 739 N N . GLN A 1 94 ? -10.086 -19.609 -0.512 1 95.38 94 GLN A N 1
ATOM 740 C CA . GLN A 1 94 ? -11.148 -20.297 -1.236 1 95.38 94 GLN A CA 1
ATOM 741 C C . GLN A 1 94 ? -11.602 -19.484 -2.445 1 95.38 94 GLN A C 1
ATOM 743 O O . GLN A 1 94 ? -12.492 -19.906 -3.182 1 95.38 94 GLN A O 1
ATOM 748 N N . ALA A 1 95 ? -11.047 -18.344 -2.582 1 94.5 95 ALA A N 1
ATOM 749 C CA . ALA A 1 95 ? -11.406 -17.422 -3.662 1 94.5 95 ALA A CA 1
ATOM 750 C C . ALA A 1 95 ? -12.906 -17.125 -3.652 1 94.5 95 ALA A C 1
ATOM 752 O O . ALA A 1 95 ? -13.562 -17.172 -4.699 1 94.5 95 ALA A O 1
ATOM 753 N N . LYS A 1 96 ? -13.406 -16.969 -2.471 1 96.25 96 LYS A N 1
ATOM 754 C CA . LYS A 1 96 ? -14.828 -16.672 -2.301 1 96.25 96 LYS A CA 1
ATOM 755 C C . LYS A 1 96 ? -15.047 -15.25 -1.797 1 96.25 96 LYS A C 1
ATOM 757 O O . LYS A 1 96 ? -14.422 -14.828 -0.821 1 96.25 96 LYS A O 1
ATOM 762 N N . CYS A 1 97 ? -15.914 -14.555 -2.486 1 96.81 97 CYS A N 1
ATOM 763 C CA . CYS A 1 97 ? -16.312 -13.227 -2.041 1 96.81 97 CYS A CA 1
ATOM 764 C C . CYS A 1 97 ? -17.266 -13.312 -0.86 1 96.81 97 CYS A C 1
ATOM 766 O O . CYS A 1 97 ? -18.312 -13.977 -0.942 1 96.81 97 CYS A O 1
ATOM 768 N N . THR A 1 98 ? -16.969 -12.648 0.22 1 96.38 98 THR A N 1
ATOM 769 C CA . THR A 1 98 ? -17.781 -12.766 1.428 1 96.38 98 THR A CA 1
ATOM 770 C C . THR A 1 98 ? -18.625 -11.516 1.64 1 96.38 98 THR A C 1
ATOM 772 O O . THR A 1 98 ? -19.594 -11.539 2.389 1 96.38 98 THR A O 1
ATOM 775 N N . ARG A 1 99 ? -18.234 -10.383 1.051 1 95.38 99 ARG A N 1
ATOM 776 C CA . ARG A 1 99 ? -18.938 -9.109 1.189 1 95.38 99 ARG A CA 1
ATOM 777 C C . ARG A 1 99 ? -18.625 -8.188 0.02 1 95.38 99 ARG A C 1
ATOM 779 O O . ARG A 1 99 ? -17.547 -8.242 -0.555 1 95.38 99 ARG A O 1
ATOM 786 N N . SER A 1 100 ? -19.578 -7.387 -0.383 1 95.31 100 SER A N 1
ATOM 787 C CA . SER A 1 100 ? -19.406 -6.352 -1.396 1 95.31 100 SER A CA 1
ATOM 788 C C . SER A 1 100 ? -20.156 -5.078 -1.021 1 95.31 100 SER A C 1
ATOM 790 O O . SER A 1 100 ? -21.281 -5.141 -0.509 1 95.31 100 SER A O 1
ATOM 792 N N . TRP A 1 101 ? -19.5 -3.898 -1.164 1 94.38 101 TRP A N 1
ATOM 793 C CA . TRP A 1 101 ? -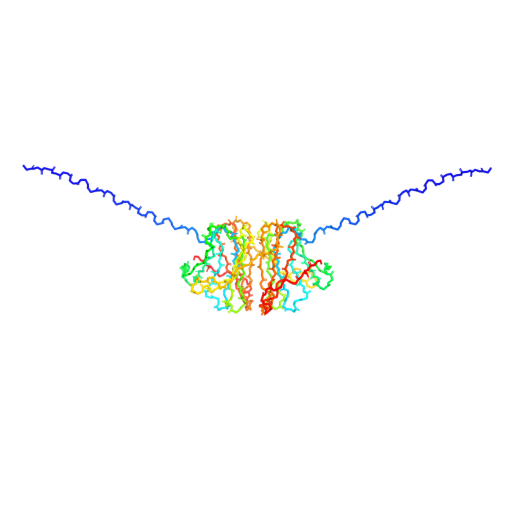20.125 -2.617 -0.857 1 94.38 101 TRP A CA 1
ATOM 794 C C . TRP A 1 101 ? -19.5 -1.493 -1.674 1 94.38 101 TRP A C 1
ATOM 796 O O . TRP A 1 101 ? -18.453 -1.682 -2.301 1 94.38 101 TRP A O 1
ATOM 806 N N . LYS A 1 102 ? -20.062 -0.376 -1.679 1 94.19 102 LYS A N 1
ATOM 807 C CA . LYS A 1 102 ? -19.562 0.755 -2.461 1 94.19 102 LYS A CA 1
ATOM 808 C C . LYS A 1 102 ? -18.469 1.504 -1.713 1 94.19 102 LYS A C 1
ATOM 810 O O . LYS A 1 102 ? -18.578 1.72 -0.503 1 94.19 102 LYS A O 1
ATOM 815 N N . ALA A 1 103 ? -17.234 2.014 -2.23 1 90.94 103 ALA A N 1
ATOM 816 C CA . ALA A 1 103 ? -16.078 2.703 -1.654 1 90.94 103 ALA A CA 1
ATOM 817 C C . ALA A 1 103 ? -16.438 4.125 -1.241 1 90.94 103 ALA A C 1
ATOM 819 O O . ALA A 1 103 ? -15.727 4.754 -0.455 1 90.94 103 ALA A O 1
ATOM 820 N N . ILE A 1 104 ? -17.578 4.734 -1.639 1 91.69 104 ILE A N 1
ATOM 821 C CA . ILE A 1 104 ? -18.031 6.098 -1.375 1 91.69 104 ILE A CA 1
ATOM 822 C C . ILE A 1 104 ? -17 7.094 -1.883 1 91.69 104 ILE A C 1
ATOM 824 O O . ILE A 1 104 ? -16.656 8.055 -1.191 1 91.69 104 ILE A O 1
ATOM 828 N N . HIS A 1 105 ? -16.234 6.84 -2.773 1 94.88 105 HIS A N 1
ATOM 829 C CA . HIS A 1 105 ? -15.383 7.719 -3.57 1 94.88 105 HIS A CA 1
ATOM 830 C C . HIS A 1 105 ? -16.078 8.148 -4.852 1 94.88 105 HIS A C 1
ATOM 832 O O . HIS A 1 105 ? -17.031 7.5 -5.289 1 94.88 105 HIS A O 1
ATOM 838 N N . THR A 1 106 ? -15.727 9.312 -5.414 1 96.69 106 THR A N 1
ATOM 839 C CA . THR A 1 106 ? -16.312 9.781 -6.664 1 96.69 106 THR A CA 1
ATOM 840 C C . THR A 1 106 ? -15.383 9.492 -7.84 1 96.69 106 THR A C 1
ATOM 842 O O . THR A 1 106 ? -15.688 9.836 -8.984 1 96.69 106 THR A O 1
ATOM 845 N N . ALA A 1 107 ? -14.234 8.977 -7.668 1 97.56 107 ALA A N 1
ATOM 846 C CA . ALA A 1 107 ? -13.25 8.469 -8.617 1 97.56 107 ALA A CA 1
ATOM 847 C C . ALA A 1 107 ? -12.602 7.188 -8.109 1 97.56 107 ALA A C 1
ATOM 849 O O . ALA A 1 107 ? -12.789 6.809 -6.949 1 97.56 107 ALA A O 1
ATOM 850 N N . PRO A 1 108 ? -11.836 6.449 -8.922 1 97.62 108 PRO A N 1
ATOM 851 C CA . PRO A 1 108 ? -11.297 5.152 -8.516 1 97.62 108 PRO A CA 1
ATOM 852 C C . PRO A 1 108 ? -10.469 5.234 -7.23 1 97.62 108 PRO A C 1
ATOM 854 O O . PRO A 1 108 ? -9.828 6.254 -6.973 1 97.62 108 PRO A O 1
ATOM 857 N N . VAL A 1 109 ? -10.539 4.168 -6.469 1 97.88 109 VAL A N 1
ATOM 858 C CA . VAL A 1 109 ? -9.68 3.994 -5.305 1 97.88 109 VAL A CA 1
ATOM 859 C C . VAL A 1 109 ? -8.242 3.742 -5.754 1 97.88 109 VAL A C 1
ATOM 861 O O . VAL A 1 109 ? -7.977 2.789 -6.488 1 97.88 109 VAL A O 1
ATOM 864 N N . ALA A 1 110 ? -7.328 4.586 -5.367 1 97.69 110 ALA A N 1
ATOM 865 C CA . ALA A 1 110 ? -5.934 4.523 -5.793 1 97.69 110 ALA A CA 1
ATOM 866 C C . ALA A 1 110 ? -5.094 3.719 -4.805 1 97.69 110 ALA A C 1
ATOM 868 O O . ALA A 1 110 ? -4.086 3.117 -5.18 1 97.69 110 ALA A O 1
ATOM 869 N N . SER A 1 111 ? -5.484 3.725 -3.561 1 98.44 111 SER A N 1
ATOM 870 C CA . SER A 1 111 ? -4.715 3.092 -2.494 1 98.44 111 SER A CA 1
ATOM 871 C C . SER A 1 111 ? -5.629 2.545 -1.403 1 98.44 111 SER A C 1
ATOM 873 O O . SER A 1 111 ? -6.684 3.119 -1.125 1 98.44 111 SER A O 1
ATOM 875 N N . MET A 1 112 ? -5.219 1.451 -0.856 1 98.62 112 MET A N 1
ATOM 876 C CA . MET A 1 112 ? -5.891 0.845 0.289 1 98.62 112 MET A CA 1
ATOM 877 C C . MET A 1 112 ? -4.879 0.251 1.264 1 98.62 112 MET A C 1
ATOM 879 O O . MET A 1 112 ? -3.875 -0.327 0.846 1 98.62 112 MET A O 1
ATOM 883 N N . THR A 1 113 ? -5.168 0.374 2.529 1 98.62 113 THR A N 1
ATOM 884 C CA . THR A 1 113 ? -4.297 -0.246 3.523 1 98.62 113 THR A CA 1
ATOM 885 C C . THR A 1 113 ? -5.055 -0.493 4.824 1 98.62 113 THR A C 1
ATOM 887 O O . THR A 1 113 ? -5.875 0.328 5.238 1 98.62 113 THR A O 1
ATOM 890 N N . PHE A 1 114 ? -4.816 -1.66 5.461 1 98.12 114 PHE A N 1
ATOM 891 C CA . PHE A 1 114 ? -5.203 -1.86 6.852 1 98.12 114 PHE A CA 1
ATOM 892 C C . PHE A 1 114 ? -4.207 -1.198 7.793 1 98.12 114 PHE A C 1
ATOM 894 O O . PHE A 1 114 ? -3.018 -1.104 7.48 1 98.12 114 PHE A O 1
ATOM 901 N N . ASP A 1 115 ? -4.75 -0.762 8.906 1 97.31 115 ASP A N 1
ATOM 902 C CA . ASP A 1 115 ? -3.801 -0.466 9.977 1 97.31 115 ASP A CA 1
ATOM 903 C C . ASP A 1 115 ? -3.17 -1.745 10.523 1 97.31 115 ASP A C 1
ATOM 905 O O . ASP A 1 115 ? -3.697 -2.84 10.32 1 97.31 115 ASP A O 1
ATOM 909 N N . PRO A 1 116 ? -2.037 -1.623 11.297 1 97.38 116 PRO A N 1
ATOM 910 C CA . PRO A 1 116 ? -1.303 -2.814 11.727 1 97.38 116 PRO A CA 1
ATOM 911 C C . PRO A 1 116 ? -2.131 -3.717 12.641 1 97.38 116 PRO A C 1
ATOM 913 O O . PRO A 1 116 ? -1.802 -4.895 12.812 1 97.38 116 PRO A O 1
ATOM 916 N N . THR A 1 117 ? -3.205 -3.244 13.172 1 94.44 117 THR A N 1
ATOM 917 C CA . THR A 1 117 ? -4.051 -4.062 14.031 1 94.44 117 THR A CA 1
ATOM 918 C C . THR A 1 117 ? -5.242 -4.613 13.25 1 94.44 117 THR A C 1
ATOM 920 O O . THR A 1 117 ? -6.043 -5.379 13.789 1 94.44 117 THR A O 1
ATOM 923 N N . SER A 1 118 ? -5.395 -4.25 12.031 1 95.75 118 SER A N 1
ATOM 924 C CA . SER A 1 118 ? -6.441 -4.668 11.102 1 95.75 118 SER A CA 1
ATOM 925 C C . SER A 1 118 ? -7.82 -4.273 11.625 1 95.75 118 SER A C 1
ATOM 927 O O . SER A 1 118 ? -8.797 -4.992 11.398 1 95.75 118 SER A O 1
ATOM 929 N N . THR A 1 119 ? -7.914 -3.191 12.328 1 94.44 119 THR A N 1
ATOM 930 C CA . THR A 1 119 ? -9.195 -2.715 12.836 1 94.44 119 THR A CA 1
ATOM 931 C C . THR A 1 119 ? -9.719 -1.562 11.984 1 94.44 119 THR A C 1
ATOM 933 O O . THR A 1 119 ? -10.906 -1.237 12.039 1 94.44 119 THR A O 1
ATOM 936 N N . LEU A 1 120 ? -8.859 -0.921 11.266 1 94.94 120 LEU A N 1
ATOM 937 C CA . LEU A 1 120 ? -9.203 0.178 10.367 1 94.94 120 LEU A CA 1
ATOM 938 C C . LEU A 1 120 ? -8.695 -0.093 8.961 1 94.94 120 LEU A C 1
ATOM 940 O O . LEU A 1 120 ? -7.582 -0.598 8.781 1 94.94 120 LEU A O 1
ATOM 944 N N . LEU A 1 121 ? -9.516 0.172 7.977 1 96.62 121 LEU A N 1
ATOM 945 C CA . LEU A 1 121 ? -9.125 0.211 6.574 1 96.62 121 LEU A CA 1
ATOM 946 C C . LEU A 1 121 ? -9.18 1.636 6.031 1 96.62 121 LEU A C 1
ATOM 948 O O . LEU A 1 121 ? -10.188 2.322 6.18 1 96.62 121 LEU A O 1
ATOM 952 N N . ALA A 1 122 ? -8.078 2.115 5.484 1 97 122 ALA A N 1
ATOM 953 C CA . ALA A 1 122 ? -8.062 3.4 4.789 1 97 122 ALA A CA 1
ATOM 954 C C . ALA A 1 122 ? -8.109 3.209 3.277 1 97 122 ALA A C 1
ATOM 956 O O . ALA A 1 122 ? -7.422 2.338 2.736 1 97 122 ALA A O 1
ATOM 957 N N . THR A 1 123 ? -8.938 3.973 2.621 1 97.31 123 THR A N 1
ATOM 958 C CA . THR A 1 123 ? -8.953 4.07 1.166 1 97.31 123 THR A CA 1
ATOM 959 C C . THR A 1 123 ? -8.617 5.488 0.715 1 97.31 123 THR A C 1
ATOM 961 O O . THR A 1 123 ? -9.156 6.461 1.253 1 97.31 123 THR A O 1
ATOM 964 N N . GLY A 1 124 ? -7.645 5.594 -0.147 1 97.06 124 GLY A N 1
ATOM 965 C CA . GLY A 1 124 ? -7.34 6.836 -0.839 1 97.06 124 GLY A CA 1
ATOM 966 C C . GLY A 1 124 ? -7.828 6.855 -2.275 1 97.06 124 GLY A C 1
ATOM 967 O O . GLY A 1 124 ? -7.488 5.965 -3.062 1 97.06 124 GLY A O 1
ATOM 968 N N . GLY A 1 125 ? -8.531 7.887 -2.598 1 97.19 125 GL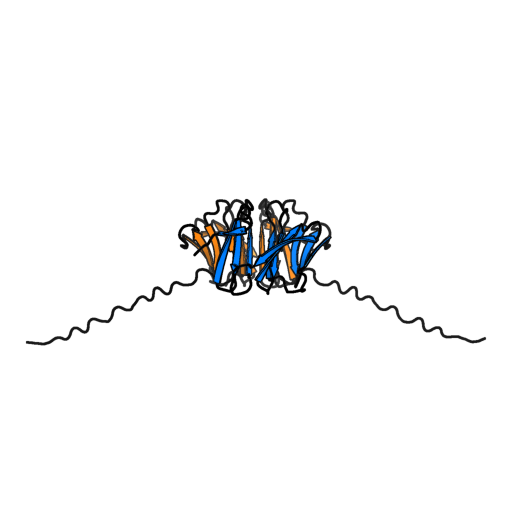Y A N 1
ATOM 969 C CA . GLY A 1 125 ? -9.125 7.957 -3.922 1 97.19 125 GLY A CA 1
ATOM 970 C C . GLY A 1 125 ? -8.438 8.953 -4.832 1 97.19 125 GLY A C 1
ATOM 971 O O . GLY A 1 125 ? -7.801 9.898 -4.363 1 97.19 125 GLY A O 1
ATOM 972 N N . CYS A 1 126 ? -8.656 8.711 -6.121 1 96.94 126 CYS A N 1
ATOM 973 C CA . CYS A 1 126 ? -8.234 9.688 -7.125 1 96.94 126 CYS A CA 1
ATOM 974 C C . CYS A 1 126 ? -9.062 10.961 -7.031 1 96.94 126 CYS A C 1
ATOM 976 O O . CYS A 1 126 ? -8.734 11.969 -7.664 1 96.94 126 CYS A O 1
ATOM 978 N N . ASP A 1 127 ? -10.078 11 -6.262 1 94.75 127 ASP A N 1
ATOM 979 C CA . ASP A 1 127 ? -10.891 12.188 -6.004 1 94.75 127 ASP A CA 1
ATOM 980 C C . ASP A 1 127 ? -10.227 13.094 -4.977 1 94.75 127 ASP A C 1
ATOM 982 O O . ASP A 1 127 ? -10.773 14.141 -4.621 1 94.75 127 ASP A O 1
ATOM 986 N N . GLY A 1 128 ? -9.109 12.68 -4.445 1 94.75 128 GLY A N 1
ATOM 987 C CA . GLY A 1 128 ? -8.336 13.5 -3.525 1 94.75 128 GLY A CA 1
ATOM 988 C C . GLY A 1 128 ? -8.758 13.336 -2.078 1 94.75 128 GLY A C 1
ATOM 989 O O . GLY A 1 128 ? -8.328 14.094 -1.209 1 94.75 128 GLY A O 1
ATOM 990 N N . THR A 1 129 ? -9.594 12.32 -1.826 1 93.88 129 THR A N 1
ATOM 991 C CA . THR A 1 129 ? -10.055 12.148 -0.451 1 93.88 129 THR A CA 1
ATOM 992 C C . THR A 1 129 ? -9.555 10.82 0.114 1 93.88 129 THR A C 1
ATOM 994 O O . THR A 1 129 ? -9.234 9.898 -0.64 1 93.88 129 THR A O 1
ATOM 997 N N . ILE A 1 130 ? -9.469 10.766 1.393 1 95.38 130 ILE A N 1
ATOM 998 C CA . ILE A 1 130 ? -9.172 9.555 2.15 1 95.38 130 ILE A CA 1
ATOM 999 C C . ILE A 1 130 ? -10.375 9.18 3.01 1 95.38 130 ILE A C 1
ATOM 1001 O O . ILE A 1 130 ? -10.984 10.039 3.65 1 95.38 130 ILE A O 1
ATOM 1005 N N . LYS A 1 131 ? -10.758 7.918 2.963 1 94.25 131 LYS A N 1
ATOM 1006 C CA . LYS A 1 131 ? -11.859 7.402 3.77 1 94.25 131 LYS A CA 1
ATOM 1007 C C . LYS A 1 131 ? -11.375 6.305 4.715 1 94.25 131 LYS A C 1
ATOM 1009 O O . LYS A 1 131 ? -10.523 5.492 4.355 1 94.25 131 LYS A O 1
ATOM 1014 N N . LEU A 1 132 ? -11.953 6.32 5.914 1 94.5 132 LEU A N 1
ATOM 1015 C CA . LEU A 1 132 ? -11.625 5.324 6.93 1 94.5 132 LEU A CA 1
ATOM 1016 C C . LEU A 1 132 ? -12.828 4.434 7.215 1 94.5 132 LEU A C 1
ATOM 1018 O O . LEU A 1 132 ? -13.945 4.922 7.395 1 94.5 132 LEU A O 1
ATOM 1022 N N . TRP A 1 133 ? -12.547 3.152 7.176 1 94.5 133 TRP A N 1
ATOM 1023 C CA . TRP A 1 133 ? -13.578 2.148 7.441 1 94.5 133 TRP A CA 1
ATOM 1024 C C . TRP A 1 133 ? -13.281 1.396 8.734 1 94.5 133 TRP A C 1
ATOM 1026 O O . TRP A 1 133 ? -12.156 0.917 8.938 1 94.5 133 TRP A O 1
ATOM 1036 N N . ASP A 1 134 ? -14.305 1.343 9.625 1 93.75 134 ASP A N 1
ATOM 1037 C CA . ASP A 1 134 ? -14.211 0.505 10.812 1 93.75 134 ASP A CA 1
ATOM 1038 C C . ASP A 1 134 ? -14.461 -0.962 10.477 1 93.75 134 ASP A C 1
ATOM 1040 O O . ASP A 1 134 ? -15.594 -1.345 10.164 1 93.75 134 ASP A O 1
ATOM 1044 N N . VAL A 1 135 ? -13.445 -1.788 10.508 1 90.81 135 VAL A N 1
ATOM 1045 C CA . VAL A 1 135 ? -13.531 -3.189 10.109 1 90.81 135 VAL A CA 1
ATOM 1046 C C . VAL A 1 135 ? -14.352 -3.969 11.133 1 90.81 135 VAL A C 1
ATOM 1048 O O . VAL A 1 135 ? -15.164 -4.824 10.758 1 90.81 135 VAL A O 1
ATOM 1051 N N . VAL A 1 136 ? -14.195 -3.625 12.367 1 87.25 136 VAL A N 1
ATOM 1052 C CA . VAL A 1 136 ? -14.867 -4.328 13.461 1 87.25 136 VAL A CA 1
ATOM 1053 C C . VAL A 1 136 ? -16.359 -4.012 13.438 1 87.25 136 VAL A C 1
ATOM 1055 O O . VAL A 1 136 ? -17.188 -4.891 13.695 1 87.25 136 VAL A O 1
ATOM 1058 N N . LYS A 1 137 ? -16.719 -2.775 13.016 1 86 137 LYS A N 1
ATOM 1059 C CA . LYS A 1 137 ? -18.125 -2.369 12.953 1 86 137 LYS A CA 1
ATOM 1060 C C . LYS A 1 137 ? -18.688 -2.561 11.547 1 86 137 LYS A C 1
ATOM 1062 O O . LYS A 1 137 ? -19.406 -1.703 11.039 1 86 137 LYS A O 1
ATOM 1067 N N . HIS A 1 138 ? -18.281 -3.514 10.906 1 84.44 138 HIS A N 1
ATOM 1068 C CA . HIS A 1 138 ? -18.812 -3.984 9.633 1 84.44 138 HIS A CA 1
ATOM 1069 C C . HIS A 1 138 ? -18.672 -2.922 8.547 1 84.44 138 HIS A C 1
ATOM 1071 O O . HIS A 1 138 ? -19.625 -2.633 7.82 1 84.44 138 HIS A O 1
ATOM 1077 N N . TRP A 1 139 ? -17.594 -2.178 8.562 1 82.06 139 TRP A N 1
ATOM 1078 C CA . TRP A 1 139 ? -17.156 -1.308 7.473 1 82.06 139 TRP A CA 1
ATOM 1079 C C . TRP A 1 139 ? -17.938 -0 7.473 1 82.06 139 TRP A C 1
ATOM 1081 O O . TRP A 1 139 ? -18.109 0.628 6.426 1 82.06 139 TRP A O 1
ATOM 1091 N N . GLN A 1 140 ? -18.344 0.334 8.602 1 81.88 140 GLN A N 1
ATOM 1092 C CA . GLN A 1 140 ? -18.922 1.666 8.727 1 81.88 140 GLN A CA 1
ATOM 1093 C C . GLN A 1 140 ? -17.875 2.75 8.539 1 81.88 140 GLN A C 1
ATOM 1095 O O . GLN A 1 140 ? -16.734 2.586 8.969 1 81.88 140 GLN A O 1
ATOM 1100 N N . GLN A 1 141 ? -18.234 3.738 7.684 1 76.5 141 GLN A N 1
ATOM 1101 C CA . GLN A 1 141 ? -17.312 4.824 7.387 1 76.5 141 GLN A CA 1
ATOM 1102 C C . GLN A 1 141 ? -17 5.641 8.641 1 76.5 141 GLN A C 1
ATOM 1104 O O . GLN A 1 141 ? -17.891 5.883 9.469 1 76.5 141 GLN A O 1
ATOM 1109 N N . ARG A 1 142 ? -15.648 5.766 8.758 1 70 142 ARG A N 1
ATOM 1110 C CA . ARG A 1 142 ? -15.203 6.742 9.742 1 70 142 ARG A CA 1
ATOM 1111 C C . ARG A 1 142 ? -14.758 8.039 9.078 1 70 142 ARG A C 1
ATOM 1113 O O . ARG A 1 142 ? -14.133 8.016 8.016 1 70 142 ARG A O 1
ATOM 1120 N N . PHE A 1 143 ? -15.492 9.07 8.891 1 59.06 143 PHE A N 1
ATOM 1121 C CA . PHE A 1 143 ? -15.258 10.305 8.148 1 59.06 143 PHE A CA 1
ATOM 1122 C C . PHE A 1 143 ? -13.953 10.961 8.594 1 59.06 143 PHE A C 1
ATOM 1124 O O . PHE A 1 143 ? -13.641 10.977 9.789 1 59.06 143 PHE A O 1
ATOM 1131 N N . PHE A 1 144 ? -12.906 10.898 7.73 1 56.22 144 PHE A N 1
ATOM 1132 C CA . PHE A 1 144 ? -11.852 11.891 7.902 1 56.22 144 PHE A CA 1
ATOM 1133 C C . PHE A 1 144 ? -12.148 13.141 7.09 1 56.22 144 PHE A C 1
ATOM 1135 O O . PHE A 1 144 ? -12.242 13.086 5.863 1 56.22 144 PHE A O 1
ATOM 1142 N N . SER A 1 145 ? -13.094 13.992 7.438 1 45.28 145 SER A N 1
ATOM 1143 C CA . SER A 1 145 ? -13.305 15.273 6.781 1 45.28 145 SER A CA 1
ATOM 1144 C C . SER A 1 145 ? -12.125 16.219 7 1 45.28 145 SER A C 1
ATOM 1146 O O . SER A 1 145 ? -11.438 16.125 8.023 1 45.28 145 SER A O 1
ATOM 1148 N N . MET B 1 1 ? -5.129 73.062 2.963 1 34.16 1 MET B N 1
ATOM 1149 C CA . MET B 1 1 ? -5.453 71.812 3.674 1 34.16 1 MET B CA 1
ATOM 1150 C C . MET B 1 1 ? -5.336 70.625 2.75 1 34.16 1 MET B C 1
ATOM 1152 O O . MET B 1 1 ? -6.098 70.5 1.788 1 34.16 1 MET B O 1
ATOM 1156 N N . ALA B 1 2 ? -4.047 70.062 2.451 1 38.97 2 ALA B N 1
ATOM 1157 C CA . ALA B 1 2 ? -3.533 69.062 1.512 1 38.97 2 ALA B CA 1
ATOM 1158 C C . ALA B 1 2 ? -4.18 67.688 1.746 1 38.97 2 ALA B C 1
ATOM 1160 O O . ALA B 1 2 ? -4.145 67.188 2.861 1 38.97 2 ALA B O 1
ATOM 1161 N N . ASN B 1 3 ? -5.262 67.375 1.058 1 35 3 ASN B N 1
ATOM 1162 C CA . ASN B 1 3 ? -6.027 66.125 0.926 1 35 3 ASN B CA 1
ATOM 1163 C C . ASN B 1 3 ? -5.129 64.938 0.567 1 35 3 ASN B C 1
ATOM 1165 O O . ASN B 1 3 ? -4.832 64.688 -0.608 1 35 3 ASN B O 1
ATOM 1169 N N . SER B 1 4 ? -3.953 64.688 1.203 1 33.28 4 SER B N 1
ATOM 1170 C CA . SER B 1 4 ? -3.115 63.531 0.828 1 33.28 4 SER B CA 1
ATOM 1171 C C . SER B 1 4 ? -3.898 62.219 0.886 1 33.28 4 SER B C 1
ATOM 1173 O O . SER B 1 4 ? -4.367 61.812 1.953 1 33.28 4 SER B O 1
ATOM 1175 N N . ASN B 1 5 ? -4.648 61.812 -0.172 1 37.81 5 ASN B N 1
ATOM 1176 C CA . ASN B 1 5 ? -5.305 60.531 -0.415 1 37.81 5 ASN B CA 1
ATOM 1177 C C . ASN B 1 5 ? -4.363 59.375 -0.162 1 37.81 5 ASN B C 1
ATOM 1179 O O . ASN B 1 5 ? -3.395 59.156 -0.9 1 37.81 5 ASN B O 1
ATOM 1183 N N . ILE B 1 6 ? -3.936 59.062 1.07 1 37.16 6 ILE B N 1
ATOM 1184 C CA . ILE B 1 6 ? -3.184 57.844 1.374 1 37.16 6 ILE B CA 1
ATOM 1185 C C . ILE B 1 6 ? -3.938 56.625 0.846 1 37.16 6 ILE B C 1
ATOM 1187 O O . ILE B 1 6 ? -5.07 56.375 1.257 1 37.16 6 ILE B O 1
ATOM 1191 N N . LYS B 1 7 ? -3.783 56.25 -0.462 1 40.03 7 LYS B N 1
ATOM 1192 C CA . LYS B 1 7 ? -4.246 55 -1.006 1 40.03 7 LYS B CA 1
ATOM 1193 C C . LYS B 1 7 ? -3.801 53.812 -0.126 1 40.03 7 LYS B C 1
ATOM 1195 O O . LYS B 1 7 ? -2.605 53.625 0.086 1 40.03 7 LYS B O 1
ATOM 1200 N N . PHE B 1 8 ? -4.586 53.438 0.885 1 39.34 8 PHE B N 1
ATOM 1201 C CA . PHE B 1 8 ? -4.371 52.188 1.587 1 39.34 8 PHE B CA 1
ATOM 1202 C C . PHE B 1 8 ? -4.152 51.031 0.598 1 39.34 8 PHE B C 1
ATOM 1204 O O . PHE B 1 8 ? -4.934 50.844 -0.336 1 39.34 8 PHE B O 1
ATOM 1211 N N . LYS B 1 9 ? -2.918 50.75 0.307 1 39.56 9 LYS B N 1
ATOM 1212 C CA . LYS B 1 9 ? -2.586 49.5 -0.393 1 39.56 9 LYS B CA 1
ATOM 1213 C C . LYS B 1 9 ? -3.486 48.344 0.059 1 39.56 9 LYS B C 1
ATOM 1215 O O . LYS B 1 9 ? -3.732 48.188 1.255 1 39.56 9 LYS B O 1
ATOM 1220 N N . THR B 1 10 ? -4.496 47.969 -0.687 1 37.31 10 THR B N 1
ATOM 1221 C CA . THR B 1 10 ? -5.305 46.75 -0.593 1 37.31 10 THR B CA 1
ATOM 1222 C C . THR B 1 10 ? -4.453 45.594 -0.128 1 37.31 10 THR B C 1
ATOM 1224 O O . THR B 1 10 ? -3.346 45.375 -0.626 1 37.31 10 THR B O 1
ATOM 1227 N N . ASN B 1 11 ? -4.586 45.125 1.102 1 36.47 11 ASN B N 1
ATOM 1228 C CA . ASN B 1 11 ? -4.148 43.875 1.727 1 36.47 11 ASN B CA 1
ATOM 1229 C C . ASN B 1 11 ? -4.184 42.719 0.744 1 36.47 11 ASN B C 1
ATOM 1231 O O . ASN B 1 11 ? -5.156 42.562 0.007 1 36.47 11 ASN B O 1
ATOM 1235 N N . TYR B 1 12 ? -3.066 42.375 0.096 1 39.47 12 TYR B N 1
ATOM 1236 C CA . TYR B 1 12 ? -2.893 41.094 -0.562 1 39.47 12 TYR B CA 1
ATOM 1237 C C . TYR B 1 12 ? -3.623 40 0.198 1 39.47 12 TYR B C 1
ATOM 1239 O O . TYR B 1 12 ? -3.391 39.781 1.393 1 39.47 12 TYR B O 1
ATOM 1247 N N . ALA B 1 13 ? -4.855 39.75 -0.025 1 40.66 13 ALA B N 1
ATOM 1248 C CA . ALA B 1 13 ? -5.484 38.5 0.38 1 40.66 13 ALA B CA 1
ATOM 1249 C C . ALA B 1 13 ? -4.492 37.344 0.321 1 40.66 13 ALA B C 1
ATOM 1251 O O . ALA B 1 13 ? -3.918 37.062 -0.735 1 40.66 13 ALA B O 1
ATOM 1252 N N . VAL B 1 14 ? -3.543 37.156 1.224 1 41.19 14 VAL B N 1
ATOM 1253 C CA . VAL B 1 14 ? -2.902 35.844 1.326 1 41.19 14 VAL B CA 1
ATOM 1254 C C . VAL B 1 14 ? -3.914 34.75 1.005 1 41.19 14 VAL B C 1
ATOM 1256 O O . VAL B 1 14 ? -4.875 34.562 1.753 1 41.19 14 VAL B O 1
ATOM 1259 N N . SER B 1 15 ? -4.469 34.656 -0.105 1 42.81 15 SER B N 1
ATOM 1260 C CA . SER B 1 15 ? -5.164 33.406 -0.453 1 42.81 15 SER B CA 1
ATOM 1261 C C . SER B 1 15 ? -4.461 32.188 0.141 1 42.81 15 SER B C 1
ATOM 1263 O O . SER B 1 15 ? -3.295 31.938 -0.161 1 42.81 15 SER B O 1
ATOM 1265 N N . SER B 1 16 ? -4.418 31.938 1.436 1 47.88 16 SER B N 1
ATOM 1266 C CA . SER B 1 16 ? -3.932 30.688 2.008 1 47.88 16 SER B CA 1
ATOM 1267 C C . SER B 1 16 ? -4.27 29.5 1.113 1 47.88 16 SER B C 1
ATOM 1269 O O . SER B 1 16 ? -5.418 29.047 1.075 1 47.88 16 SER B O 1
ATOM 1271 N N . LYS B 1 17 ? -4.004 29.547 -0.141 1 50.38 17 LYS B N 1
ATOM 1272 C CA . LYS B 1 17 ? -4.215 28.391 -1.008 1 50.38 17 LYS B CA 1
ATOM 1273 C C . LYS B 1 17 ? -3.887 27.094 -0.281 1 50.38 17 LYS B C 1
ATOM 1275 O O . LYS B 1 17 ? -2.748 26.891 0.139 1 50.38 17 LYS B O 1
ATOM 1280 N N . ILE B 1 18 ? -4.797 26.578 0.44 1 63.03 18 ILE B N 1
ATOM 1281 C CA . ILE B 1 18 ? -4.617 25.328 1.146 1 63.03 18 ILE B CA 1
ATOM 1282 C C . ILE B 1 18 ? -4.16 24.25 0.166 1 63.03 18 ILE B C 1
ATOM 1284 O O . ILE B 1 18 ? -4.871 23.922 -0.786 1 63.03 18 ILE B O 1
ATOM 1288 N N . GLU B 1 19 ? -2.842 24.109 -0.122 1 74.19 19 GLU B N 1
ATOM 1289 C CA . GLU B 1 19 ? -2.324 23 -0.914 1 74.19 19 GLU B CA 1
ATOM 1290 C C . GLU B 1 19 ? -2.93 21.672 -0.463 1 74.19 19 GLU B C 1
ATOM 1292 O O . GLU B 1 19 ? -3.064 21.422 0.736 1 74.19 19 GLU B O 1
ATOM 1297 N N . PRO B 1 20 ? -3.434 20.984 -1.472 1 87.06 20 PRO B N 1
ATOM 1298 C CA . PRO B 1 20 ? -3.992 19.688 -1.086 1 87.06 20 PRO B CA 1
ATOM 1299 C C . PRO B 1 20 ? -2.969 18.797 -0.397 1 87.06 20 PRO B C 1
ATOM 1301 O O . PRO B 1 20 ? -1.785 18.812 -0.747 1 87.06 20 PRO B O 1
ATOM 1304 N N . PHE B 1 21 ? -3.359 18.219 0.625 1 89.81 21 PHE B N 1
ATOM 1305 C CA . PHE B 1 21 ? -2.484 17.281 1.336 1 89.81 21 PHE B CA 1
ATOM 1306 C C . PHE B 1 21 ? -2.48 15.922 0.661 1 89.81 21 PHE B C 1
ATOM 1308 O O . PHE B 1 21 ? -1.621 15.086 0.947 1 89.81 21 PHE B O 1
ATOM 1315 N N . TYR B 1 22 ? -3.398 15.719 -0.26 1 94.62 22 TYR B N 1
ATOM 1316 C CA . TYR B 1 22 ? -3.58 14.43 -0.908 1 94.62 22 TYR B CA 1
ATOM 1317 C C . TYR B 1 22 ? -4.18 14.594 -2.299 1 94.62 22 TYR B C 1
ATOM 1319 O O . TYR B 1 22 ? -5.141 15.352 -2.48 1 94.62 22 TYR B O 1
ATOM 1327 N N . LYS B 1 23 ? -3.582 13.852 -3.318 1 94.44 23 LYS B N 1
ATOM 1328 C CA . LYS B 1 23 ? -4.047 13.953 -4.699 1 94.44 23 LYS B CA 1
ATOM 1329 C C . LYS B 1 23 ? -4.246 12.578 -5.32 1 94.44 23 LYS B C 1
ATOM 1331 O O . LYS B 1 23 ? -4.23 12.43 -6.543 1 94.44 23 LYS B O 1
ATOM 1336 N N . GLY B 1 24 ? -4.266 11.508 -4.496 1 95.44 24 GLY B N 1
ATOM 1337 C CA . GLY B 1 24 ? -4.504 10.18 -5.035 1 95.44 24 GLY B CA 1
ATOM 1338 C C . GLY B 1 24 ? -3.305 9.258 -4.898 1 95.44 24 GLY B C 1
ATOM 1339 O O . GLY B 1 24 ? -3.205 8.25 -5.605 1 95.44 24 GLY B O 1
ATOM 1340 N N . GLY B 1 25 ? -2.379 9.523 -4.098 1 96.44 25 GLY B N 1
ATOM 1341 C CA . GLY B 1 25 ? -1.221 8.672 -3.879 1 96.44 25 GLY B CA 1
ATOM 1342 C C . GLY B 1 25 ? -1.438 7.637 -2.791 1 96.44 25 GLY B C 1
ATOM 1343 O O . GLY B 1 25 ? -2.572 7.402 -2.367 1 96.44 25 GLY B O 1
ATOM 1344 N N . LYS B 1 26 ? -0.414 6.965 -2.387 1 98.5 26 LYS B N 1
ATOM 1345 C CA . LYS B 1 26 ? -0.463 5.91 -1.377 1 98.5 26 LYS B CA 1
ATOM 1346 C C . LYS B 1 26 ? -0.852 6.477 -0.013 1 98.5 26 LYS B C 1
ATOM 1348 O O . LYS B 1 26 ? -0.498 7.609 0.32 1 98.5 26 LYS B O 1
ATOM 1353 N N . VAL B 1 27 ? -1.581 5.672 0.786 1 98.44 27 VAL B N 1
ATOM 1354 C CA . VAL B 1 27 ? -1.944 6.016 2.156 1 98.44 27 VAL B CA 1
ATOM 1355 C C . VAL B 1 27 ? -1.584 4.867 3.092 1 98.44 27 VAL B C 1
ATOM 1357 O O . VAL B 1 27 ? -1.604 3.699 2.689 1 98.44 27 VAL B O 1
ATOM 1360 N N . GLN B 1 28 ? -1.16 5.137 4.266 1 98.69 28 GLN B N 1
ATOM 1361 C CA . GLN B 1 28 ? -1.025 4.188 5.363 1 98.69 28 GLN B CA 1
ATOM 1362 C C . GLN B 1 28 ? -1.466 4.812 6.688 1 98.69 28 GLN B C 1
ATOM 1364 O O . GLN B 1 28 ? -1.45 6.035 6.836 1 98.69 28 GLN B O 1
ATOM 1369 N N . ILE B 1 29 ? -1.89 3.977 7.602 1 97.75 29 ILE B N 1
ATOM 1370 C CA . ILE B 1 29 ? -2.314 4.402 8.93 1 97.75 29 ILE B CA 1
ATOM 1371 C C . ILE B 1 29 ? -1.314 3.906 9.977 1 97.75 29 ILE B C 1
ATOM 1373 O O . ILE B 1 29 ? -0.843 2.77 9.898 1 97.75 29 ILE B O 1
ATOM 1377 N N . SER B 1 30 ? -1.068 4.754 10.93 1 98.25 30 SER B N 1
ATOM 1378 C CA . SER B 1 30 ? -0.18 4.352 12.016 1 98.25 30 SER B CA 1
ATOM 1379 C C . SER B 1 30 ? -0.843 3.312 12.914 1 98.25 30 SER B C 1
ATOM 1381 O O . SER B 1 30 ? -2.07 3.203 12.945 1 98.25 30 SER B O 1
ATOM 1383 N N . LYS B 1 31 ? -0.034 2.566 13.641 1 97.75 31 LYS B N 1
ATOM 1384 C CA . LYS B 1 31 ? -0.478 1.479 14.508 1 97.75 31 LYS B CA 1
ATOM 1385 C C . LYS B 1 31 ? -1.459 1.982 15.562 1 97.75 31 LYS B C 1
ATOM 1387 O O . LYS B 1 31 ? -2.451 1.317 15.867 1 97.75 31 LYS B O 1
ATOM 1392 N N . ASP B 1 32 ? -1.215 3.121 16.141 1 96.94 32 ASP B N 1
ATOM 1393 C CA . ASP B 1 32 ? -2.064 3.67 17.203 1 96.94 32 ASP B CA 1
ATOM 1394 C C . ASP B 1 32 ? -3.238 4.449 16.609 1 96.94 32 ASP B C 1
ATOM 1396 O O . ASP B 1 32 ? -4 5.082 17.344 1 96.94 32 ASP B O 1
ATOM 1400 N N . GLU B 1 33 ? -3.338 4.461 15.266 1 95.56 33 GLU B N 1
ATOM 1401 C CA . GLU B 1 33 ? -4.441 5.059 14.523 1 95.56 33 GLU B CA 1
ATOM 1402 C C . GLU B 1 33 ? -4.523 6.562 14.773 1 95.56 33 GLU B C 1
ATOM 1404 O O . GLU B 1 33 ? -5.605 7.148 14.703 1 95.56 33 GLU B O 1
ATOM 1409 N N . LYS B 1 34 ? -3.379 7.184 15.008 1 96.62 34 LYS B N 1
ATOM 1410 C CA . LYS B 1 34 ? -3.352 8.625 15.242 1 96.62 34 LYS B CA 1
ATOM 1411 C C . LYS B 1 34 ? -2.957 9.375 13.977 1 96.62 34 LYS B C 1
ATOM 1413 O O . LYS B 1 34 ? -3.301 10.555 13.812 1 96.62 34 LYS B O 1
ATOM 1418 N N . TYR B 1 35 ? -2.254 8.711 13.109 1 96.94 35 TYR B N 1
ATOM 1419 C CA . TYR B 1 35 ? -1.694 9.414 11.961 1 96.94 35 TYR B CA 1
ATOM 1420 C C . TYR B 1 35 ? -2.023 8.688 10.664 1 96.94 35 TYR B C 1
ATOM 1422 O O . TYR B 1 35 ? -2.107 7.453 10.633 1 96.94 35 TYR B O 1
ATOM 1430 N N . ILE B 1 36 ? -2.182 9.469 9.641 1 97.56 36 ILE B N 1
ATOM 1431 C CA . ILE B 1 36 ? -2.223 8.984 8.266 1 97.56 36 ILE B CA 1
ATOM 1432 C C . ILE B 1 36 ? -0.993 9.477 7.508 1 97.56 36 ILE B C 1
ATOM 1434 O O . ILE B 1 36 ? -0.661 10.664 7.559 1 97.56 36 ILE B O 1
ATOM 1438 N N . PHE B 1 37 ? -0.291 8.594 6.934 1 98.5 37 PHE B N 1
ATOM 1439 C CA . PHE B 1 37 ? 0.775 8.914 5.992 1 98.5 37 PHE B CA 1
ATOM 1440 C C . PHE B 1 37 ? 0.251 8.898 4.559 1 98.5 37 PHE B C 1
ATOM 1442 O O . PHE B 1 37 ? -0.444 7.969 4.152 1 98.5 37 PHE B O 1
ATOM 1449 N N . CYS B 1 38 ? 0.538 9.906 3.791 1 98.25 38 CYS B N 1
ATOM 1450 C CA . CYS B 1 38 ? 0.078 9.938 2.406 1 98.25 38 CYS B CA 1
ATOM 1451 C C . CYS B 1 38 ? 1.065 10.68 1.519 1 98.25 38 CYS B C 1
ATOM 1453 O O . CYS B 1 38 ? 1.728 11.617 1.97 1 98.25 38 CYS B O 1
ATOM 1455 N N . THR B 1 39 ? 1.199 10.203 0.34 1 97.69 39 THR B N 1
ATOM 1456 C CA . THR B 1 39 ? 2.088 10.844 -0.624 1 97.69 39 THR B CA 1
ATOM 1457 C C . THR B 1 39 ? 1.363 11.961 -1.369 1 97.69 39 THR B C 1
ATOM 1459 O O . THR B 1 39 ? 0.19 11.82 -1.718 1 97.69 39 THR B O 1
ATOM 1462 N N . CYS B 1 40 ? 2.016 13.047 -1.554 1 96.06 40 CYS B N 1
ATOM 1463 C CA . CYS B 1 40 ? 1.571 14.156 -2.385 1 96.06 40 CYS B CA 1
ATOM 1464 C C . CYS B 1 40 ? 2.752 14.82 -3.08 1 96.06 40 CYS B C 1
ATOM 1466 O O . CYS B 1 40 ? 3.467 15.625 -2.475 1 96.06 40 CYS B O 1
ATOM 1468 N N . GLY B 1 41 ? 2.893 14.461 -4.355 1 94 41 GLY B N 1
ATOM 1469 C CA . GLY B 1 41 ? 4.059 14.961 -5.066 1 94 41 GLY B CA 1
ATOM 1470 C C . GLY B 1 41 ? 5.367 14.43 -4.516 1 94 41 GLY B C 1
ATOM 1471 O O . GLY B 1 41 ? 5.582 13.219 -4.465 1 94 41 GLY B O 1
ATOM 1472 N N . SER B 1 42 ? 6.184 15.438 -4.035 1 95.44 42 SER B N 1
ATOM 1473 C CA . SER B 1 42 ? 7.52 15.07 -3.57 1 95.44 42 SER B CA 1
ATOM 1474 C C . SER B 1 42 ? 7.527 14.812 -2.068 1 95.44 42 SER B C 1
ATOM 1476 O O . SER B 1 42 ? 8.594 14.609 -1.475 1 95.44 42 SER B O 1
ATOM 1478 N N . ARG B 1 43 ? 6.305 14.75 -1.491 1 96.56 43 ARG B N 1
ATOM 1479 C CA . ARG B 1 43 ? 6.258 14.648 -0.037 1 96.56 43 ARG B CA 1
ATOM 1480 C C . ARG B 1 43 ? 5.461 13.43 0.402 1 96.56 43 ARG B C 1
ATOM 1482 O O . ARG B 1 43 ? 4.527 13.008 -0.286 1 96.56 43 ARG B O 1
ATOM 1489 N N . VAL B 1 44 ? 5.922 12.859 1.479 1 98.38 44 VAL B N 1
ATOM 1490 C CA . VAL B 1 44 ? 5.023 12.086 2.33 1 98.38 44 VAL B CA 1
ATOM 1491 C C . VAL B 1 44 ? 4.57 12.93 3.514 1 98.38 44 VAL B C 1
ATOM 1493 O O . VAL B 1 44 ? 5.391 13.352 4.336 1 98.38 44 VAL B O 1
ATOM 1496 N N . ASN B 1 45 ? 3.279 13.195 3.543 1 97.69 45 ASN B N 1
ATOM 1497 C CA . ASN B 1 45 ? 2.67 13.953 4.629 1 97.69 45 ASN B CA 1
ATOM 1498 C C . ASN B 1 45 ? 2.201 13.039 5.758 1 97.69 45 ASN B C 1
ATOM 1500 O O . ASN B 1 45 ? 1.709 11.938 5.504 1 97.69 45 ASN B O 1
ATOM 1504 N N . VAL B 1 46 ? 2.414 13.508 6.945 1 97.69 46 VAL B N 1
ATOM 1505 C CA . VAL B 1 46 ? 1.865 12.852 8.125 1 97.69 46 VAL B CA 1
ATOM 1506 C C . VAL B 1 46 ? 0.741 13.703 8.711 1 97.69 46 VAL B C 1
ATOM 1508 O O . VAL B 1 46 ? 0.984 14.797 9.227 1 97.69 46 VAL B O 1
ATOM 1511 N N . LEU B 1 47 ? -0.455 13.172 8.625 1 96.31 47 LEU B N 1
ATOM 1512 C CA . LEU B 1 47 ? -1.647 13.867 9.102 1 96.31 47 LEU B CA 1
ATOM 1513 C C . LEU B 1 47 ? -2.1 13.312 10.445 1 96.31 47 LEU B C 1
ATOM 1515 O O . LEU B 1 47 ? -2.117 12.094 10.648 1 96.31 47 LEU B O 1
ATOM 1519 N N . GLU B 1 48 ? -2.393 14.227 11.344 1 94.88 48 GLU B N 1
ATOM 1520 C CA . GLU B 1 48 ? -3.111 13.805 12.539 1 94.88 48 GLU B CA 1
ATOM 1521 C C . GLU B 1 48 ? -4.59 13.57 12.242 1 94.88 48 GLU B C 1
ATOM 1523 O O . GLU B 1 48 ? -5.281 14.477 11.773 1 94.88 48 GLU B O 1
ATOM 1528 N N . ILE B 1 49 ? -5.062 12.383 12.57 1 93.38 49 ILE B N 1
ATOM 1529 C CA . ILE B 1 49 ? -6.406 11.984 12.172 1 93.38 49 ILE B CA 1
ATOM 1530 C C . ILE B 1 49 ? -7.441 12.852 12.891 1 93.38 49 ILE B C 1
ATOM 1532 O O . ILE B 1 49 ? -8.43 13.273 12.289 1 93.38 49 ILE B O 1
ATOM 1536 N N . SER B 1 50 ? -7.23 13.188 14.078 1 91.69 50 SER B N 1
ATOM 1537 C CA . SER B 1 50 ? -8.219 13.891 14.883 1 91.69 50 SER B CA 1
ATOM 1538 C C . SER B 1 50 ? -8.391 15.336 14.414 1 91.69 50 SER B C 1
ATOM 1540 O O . SER B 1 50 ? -9.484 15.898 14.516 1 91.69 50 SER B O 1
ATOM 1542 N N . THR B 1 51 ? -7.371 15.945 13.766 1 90.5 51 THR B N 1
ATOM 1543 C CA . THR B 1 51 ? -7.43 17.359 13.422 1 90.5 51 THR B CA 1
ATOM 1544 C C . THR B 1 51 ? -7.414 17.547 11.906 1 90.5 51 THR B C 1
ATOM 1546 O O . THR B 1 51 ? -7.805 18.609 11.406 1 90.5 51 THR B O 1
ATOM 1549 N N . GLY B 1 52 ? -6.871 16.531 11.234 1 88.56 52 GLY B N 1
ATOM 1550 C CA . GLY B 1 52 ? -6.703 16.672 9.797 1 88.56 52 GLY B CA 1
ATOM 1551 C C . GLY B 1 52 ? -5.496 17.5 9.414 1 88.56 52 GLY B C 1
ATOM 1552 O O . GLY B 1 52 ? -5.281 17.781 8.234 1 88.56 52 GLY B O 1
ATOM 1553 N N . LYS B 1 53 ? -4.68 17.875 10.352 1 92.81 53 LYS B N 1
ATOM 1554 C CA . LYS B 1 53 ? -3.537 18.734 10.078 1 92.81 53 LYS B CA 1
ATOM 1555 C C . LYS B 1 53 ? -2.283 17.922 9.781 1 92.81 53 LYS B C 1
ATOM 1557 O O . LYS B 1 53 ? -2.088 16.844 10.344 1 92.81 53 LYS B O 1
ATOM 1562 N N . ILE B 1 54 ? -1.477 18.531 8.891 1 95 54 ILE B N 1
ATOM 1563 C CA . ILE B 1 54 ? -0.154 17.953 8.664 1 95 54 ILE B CA 1
ATOM 1564 C C . ILE B 1 54 ? 0.765 18.297 9.836 1 95 54 ILE B C 1
ATOM 1566 O O . ILE B 1 54 ? 0.957 19.469 10.164 1 95 54 ILE B O 1
ATOM 1570 N N . VAL B 1 55 ? 1.32 17.297 10.477 1 96 55 VAL B N 1
ATOM 1571 C CA . VAL B 1 55 ? 2.148 17.531 11.656 1 96 55 VAL B CA 1
ATOM 1572 C C . VAL B 1 55 ? 3.611 17.25 11.328 1 96 55 VAL B C 1
ATOM 1574 O O . VAL B 1 55 ? 4.516 17.75 12 1 96 55 VAL B O 1
ATOM 1577 N N . HIS B 1 56 ? 3.906 16.438 10.328 1 96.31 56 HIS B N 1
ATOM 1578 C CA . HIS B 1 56 ? 5.238 16.125 9.82 1 96.31 56 HIS B CA 1
ATOM 1579 C C . HIS B 1 56 ? 5.211 15.883 8.32 1 96.31 56 HIS B C 1
ATOM 1581 O O . HIS B 1 56 ? 4.145 15.648 7.742 1 96.31 56 HIS B O 1
ATOM 1587 N N . CYS B 1 57 ? 6.324 16.016 7.695 1 96.56 57 CYS B N 1
ATOM 1588 C CA . CYS B 1 57 ? 6.492 15.547 6.32 1 96.56 57 CYS B CA 1
ATOM 1589 C C . CYS B 1 57 ? 7.945 15.195 6.035 1 96.56 57 CYS B C 1
ATOM 1591 O O . CYS B 1 57 ? 8.852 15.672 6.723 1 96.56 57 CYS B O 1
ATOM 1593 N N . VAL B 1 58 ? 8.141 14.312 5.109 1 97.5 58 VAL B N 1
ATOM 1594 C CA . VAL B 1 58 ? 9.477 14.047 4.582 1 97.5 58 VAL B CA 1
ATOM 1595 C C . VAL B 1 58 ? 9.5 14.312 3.08 1 97.5 58 VAL B C 1
ATOM 1597 O O . VAL B 1 58 ? 8.484 14.172 2.4 1 97.5 58 VAL B O 1
ATOM 1600 N N . GLU B 1 59 ? 10.648 14.688 2.627 1 96.25 59 GLU B N 1
ATOM 1601 C CA . GLU B 1 59 ? 10.852 15.023 1.223 1 96.25 59 GLU B CA 1
ATOM 1602 C C . GLU B 1 59 ? 12.266 14.656 0.771 1 96.25 59 GLU B C 1
ATOM 1604 O O . GLU B 1 59 ? 13.227 14.805 1.531 1 96.25 59 GLU B O 1
ATOM 1609 N N . HIS B 1 60 ? 12.273 14.133 -0.452 1 93.69 60 HIS B N 1
ATOM 1610 C CA . HIS B 1 60 ? 13.602 13.906 -1.013 1 93.69 60 HIS B CA 1
ATOM 1611 C C . HIS B 1 60 ? 14.305 15.219 -1.332 1 93.69 60 HIS B C 1
ATOM 1613 O O . HIS B 1 60 ? 13.648 16.219 -1.622 1 93.69 60 HIS B O 1
ATOM 1619 N N . ASP B 1 61 ? 15.617 15.336 -1.327 1 86.88 61 ASP B N 1
ATOM 1620 C CA . ASP B 1 61 ? 16.453 16.531 -1.483 1 86.88 61 ASP B CA 1
ATOM 1621 C C . ASP B 1 61 ? 16.203 17.188 -2.84 1 86.88 61 ASP B C 1
ATOM 1623 O O . ASP B 1 61 ? 16.172 18.406 -2.939 1 86.88 61 ASP B O 1
ATOM 1627 N N . ASP B 1 62 ? 16.031 16.438 -3.795 1 87.88 62 ASP B N 1
ATOM 1628 C CA . ASP B 1 62 ? 15.953 16.953 -5.156 1 87.88 62 ASP B CA 1
ATOM 1629 C C . ASP B 1 62 ? 14.508 17.281 -5.539 1 87.88 62 ASP B C 1
ATOM 1631 O O . ASP B 1 62 ? 14.227 17.609 -6.691 1 87.88 62 ASP B O 1
ATOM 1635 N N . GLN B 1 63 ? 13.547 17.188 -4.68 1 88.38 63 GLN B N 1
ATOM 1636 C CA . GLN B 1 63 ? 12.125 17.469 -4.855 1 88.38 63 GLN B CA 1
ATOM 1637 C C . GLN B 1 63 ? 11.531 16.609 -5.969 1 88.38 63 GLN B C 1
ATOM 1639 O O . GLN B 1 63 ? 10.539 16.984 -6.598 1 88.38 63 GLN B O 1
ATOM 1644 N N . GLU B 1 64 ? 12.312 15.492 -6.176 1 93.31 64 GLU B N 1
ATOM 1645 C CA . GLU B 1 64 ? 11.742 14.5 -7.082 1 93.31 64 GLU B CA 1
ATOM 1646 C C . GLU B 1 64 ? 10.469 13.891 -6.5 1 93.31 64 GLU B C 1
ATOM 1648 O O . GLU B 1 64 ? 10.375 13.672 -5.289 1 93.31 64 GLU B O 1
ATOM 1653 N N . ASP B 1 65 ? 9.531 13.625 -7.398 1 96.44 65 ASP B N 1
ATOM 1654 C CA . ASP B 1 65 ? 8.305 12.984 -6.938 1 96.44 65 ASP B CA 1
ATOM 1655 C C . ASP B 1 65 ? 8.609 11.688 -6.191 1 96.44 65 ASP B C 1
ATOM 1657 O O . ASP B 1 65 ? 9.469 10.906 -6.613 1 96.44 65 ASP B O 1
ATOM 1661 N N . ILE B 1 66 ? 7.961 11.508 -5.094 1 98 66 ILE B N 1
ATOM 1662 C CA . ILE B 1 66 ? 7.93 10.219 -4.41 1 98 66 ILE B CA 1
ATOM 1663 C C . ILE B 1 66 ? 6.891 9.312 -5.07 1 98 66 ILE B C 1
ATOM 1665 O O . ILE B 1 66 ? 5.719 9.672 -5.176 1 98 66 ILE B O 1
ATOM 1669 N N . THR B 1 67 ? 7.344 8.109 -5.566 1 97.94 67 THR B N 1
ATOM 1670 C CA . THR B 1 67 ? 6.473 7.211 -6.32 1 97.94 67 THR B CA 1
ATOM 1671 C C . THR B 1 67 ? 5.793 6.211 -5.395 1 97.94 67 THR B C 1
ATOM 1673 O O . THR B 1 67 ? 4.773 5.617 -5.75 1 97.94 67 THR B O 1
ATOM 1676 N N . SER B 1 68 ? 6.312 5.941 -4.285 1 98.5 68 SER B N 1
ATOM 1677 C CA . SER B 1 68 ? 5.734 5.066 -3.27 1 98.5 68 SER B CA 1
ATOM 1678 C C . SER B 1 68 ? 6.434 5.234 -1.927 1 98.5 68 SER B C 1
ATOM 1680 O O . SER B 1 68 ? 7.504 5.84 -1.852 1 98.5 68 SER B O 1
ATOM 1682 N N . PHE B 1 69 ? 5.797 4.738 -0.89 1 98.81 69 PHE B N 1
ATOM 1683 C CA . PHE B 1 69 ? 6.43 4.668 0.423 1 98.81 69 PHE B CA 1
ATOM 1684 C C . PHE B 1 69 ? 5.934 3.453 1.197 1 98.81 69 PHE B C 1
ATOM 1686 O O . PHE B 1 69 ? 4.969 2.803 0.791 1 98.81 69 PHE B O 1
ATOM 1693 N N . ALA B 1 70 ? 6.594 3.115 2.277 1 98.88 70 ALA B N 1
ATOM 1694 C CA . ALA B 1 70 ? 6.168 2.076 3.209 1 98.88 70 ALA B CA 1
ATOM 1695 C C . ALA B 1 70 ? 6.527 2.445 4.645 1 98.88 70 ALA B C 1
ATOM 1697 O O . ALA B 1 70 ? 7.664 2.828 4.93 1 98.88 70 ALA B O 1
ATOM 1698 N N . LEU B 1 71 ? 5.535 2.408 5.492 1 98.75 71 LEU B N 1
ATOM 1699 C CA . LEU B 1 71 ? 5.699 2.541 6.934 1 98.75 71 LEU B CA 1
ATOM 1700 C C . LEU B 1 71 ? 5.695 1.174 7.609 1 98.75 71 LEU B C 1
ATOM 1702 O O . LEU B 1 71 ? 4.82 0.348 7.344 1 98.75 71 LEU B O 1
ATOM 1706 N N . SER B 1 72 ? 6.73 0.973 8.438 1 98 72 SER B N 1
ATOM 1707 C CA . SER B 1 72 ? 6.785 -0.297 9.156 1 98 72 SER B CA 1
ATOM 1708 C C . SER B 1 72 ? 5.629 -0.426 10.141 1 98 72 SER B C 1
ATOM 1710 O O . SER B 1 72 ? 5.031 0.576 10.539 1 98 72 SER B O 1
ATOM 1712 N N . CYS B 1 73 ? 5.332 -1.705 10.516 1 97.31 73 CYS B N 1
ATOM 1713 C CA . CYS B 1 73 ? 4.125 -1.966 11.289 1 97.31 73 CYS B CA 1
ATOM 1714 C C . CYS B 1 73 ? 4.266 -1.432 12.711 1 97.31 73 CYS B C 1
ATOM 1716 O O . CYS B 1 73 ? 3.268 -1.216 13.398 1 97.31 73 CYS B O 1
ATOM 1718 N N . ASP B 1 74 ? 5.449 -1.216 13.211 1 96 74 ASP B N 1
ATOM 1719 C CA . ASP B 1 74 ? 5.691 -0.63 14.523 1 96 74 ASP B CA 1
ATOM 1720 C C . ASP B 1 74 ? 5.852 0.885 14.43 1 96 74 ASP B C 1
ATOM 1722 O O . ASP B 1 74 ? 6.172 1.544 15.422 1 96 74 ASP B O 1
ATOM 1726 N N . ASP B 1 75 ? 5.746 1.461 13.227 1 97.56 75 ASP B N 1
ATOM 1727 C CA . ASP B 1 75 ? 5.758 2.887 12.906 1 97.56 75 ASP B CA 1
ATOM 1728 C C . ASP B 1 75 ? 7.164 3.467 13.039 1 97.56 75 ASP B C 1
ATOM 1730 O O . ASP B 1 75 ? 7.344 4.688 13.023 1 97.56 75 ASP B O 1
ATOM 1734 N N . GLU B 1 76 ? 8.195 2.621 13.125 1 95.56 76 GLU B N 1
ATOM 1735 C CA . GLU B 1 76 ? 9.531 3.127 13.422 1 95.56 76 GLU B CA 1
ATOM 1736 C C . GLU B 1 76 ? 10.273 3.504 12.141 1 95.56 76 GLU B C 1
ATOM 1738 O O . GLU B 1 76 ? 11.141 4.387 12.156 1 95.56 76 GLU B O 1
ATOM 1743 N N . MET B 1 77 ? 9.961 2.834 11.094 1 96.06 77 MET B N 1
ATOM 1744 C CA . MET B 1 77 ? 10.695 3.027 9.844 1 96.06 77 MET B CA 1
ATOM 1745 C C . MET B 1 77 ? 9.766 3.492 8.734 1 96.06 77 MET B C 1
ATOM 1747 O O . MET B 1 77 ? 8.688 2.93 8.547 1 96.06 77 MET B O 1
ATOM 1751 N N . LEU B 1 78 ? 10.117 4.543 8.117 1 98.5 78 LEU B N 1
ATOM 1752 C CA . LEU B 1 78 ? 9.5 5.016 6.883 1 98.5 78 LEU B CA 1
ATOM 1753 C C . LEU B 1 78 ? 10.484 4.965 5.719 1 98.5 78 LEU B C 1
ATOM 1755 O O . LEU B 1 78 ? 11.602 5.48 5.824 1 98.5 78 LEU B O 1
ATOM 1759 N N . VAL B 1 79 ? 10.133 4.27 4.648 1 98.56 79 VAL B N 1
ATOM 1760 C CA . VAL B 1 79 ? 10.969 4.203 3.455 1 98.56 79 VAL B CA 1
ATOM 1761 C C . VAL B 1 79 ? 10.242 4.844 2.277 1 98.56 79 VAL B C 1
ATOM 1763 O O . VAL B 1 79 ? 9.047 4.613 2.08 1 98.56 79 VAL B O 1
ATOM 1766 N N . THR B 1 80 ? 10.891 5.695 1.525 1 98.62 80 THR B N 1
ATOM 1767 C CA . THR B 1 80 ? 10.336 6.328 0.334 1 98.62 80 THR B CA 1
ATOM 1768 C C . THR B 1 80 ? 11.109 5.906 -0.912 1 98.62 80 THR B C 1
ATOM 1770 O O . THR B 1 80 ? 12.289 5.559 -0.829 1 98.62 80 THR B O 1
ATOM 1773 N N . ALA B 1 81 ? 10.422 5.867 -1.976 1 98.38 81 ALA B N 1
ATOM 1774 C CA . ALA B 1 81 ? 11.008 5.652 -3.297 1 98.38 81 ALA B CA 1
ATOM 1775 C C . ALA B 1 81 ? 10.773 6.859 -4.203 1 98.38 81 ALA B C 1
ATOM 1777 O O . ALA B 1 81 ? 9.656 7.359 -4.305 1 98.38 81 ALA B O 1
ATOM 1778 N N . SER B 1 82 ? 11.789 7.312 -4.832 1 97.38 82 SER B N 1
ATOM 1779 C CA . SER B 1 82 ? 11.672 8.43 -5.762 1 97.38 82 SER B CA 1
ATOM 1780 C C . SER B 1 82 ? 11.625 7.945 -7.207 1 97.38 82 SER B C 1
ATOM 1782 O O . SER B 1 82 ? 11.883 6.773 -7.48 1 97.38 82 SER B O 1
ATOM 1784 N N . ARG B 1 83 ? 11.281 8.844 -8.125 1 96.38 83 ARG B N 1
ATOM 1785 C CA . ARG B 1 83 ? 11.281 8.547 -9.555 1 96.38 83 ARG B CA 1
ATOM 1786 C C . ARG B 1 83 ? 12.688 8.242 -10.047 1 96.38 83 ARG B C 1
ATOM 1788 O O . ARG B 1 83 ? 12.859 7.637 -11.109 1 96.38 83 ARG B O 1
ATOM 1795 N N . ALA B 1 84 ? 13.703 8.68 -9.305 1 94.81 84 ALA B N 1
ATOM 1796 C CA . ALA B 1 84 ? 15.102 8.484 -9.688 1 94.81 84 ALA B CA 1
ATOM 1797 C C . ALA B 1 84 ? 15.625 7.152 -9.164 1 94.81 84 ALA B C 1
ATOM 1799 O O . ALA B 1 84 ? 16.844 6.93 -9.125 1 94.81 84 ALA B O 1
ATOM 1800 N N . LEU B 1 85 ? 14.797 6.285 -8.664 1 95.94 85 LEU B N 1
ATOM 1801 C CA . LEU B 1 85 ? 15.117 4.926 -8.242 1 95.94 85 LEU B CA 1
ATOM 1802 C C . LEU B 1 85 ? 15.977 4.938 -6.988 1 95.94 85 LEU B C 1
ATOM 1804 O O . LEU B 1 85 ? 16.844 4.078 -6.82 1 95.94 85 LEU B O 1
ATOM 1808 N N . LEU B 1 86 ? 15.719 5.902 -6.188 1 96.12 86 LEU B N 1
ATOM 1809 C CA . LEU B 1 86 ? 16.375 6.012 -4.891 1 96.12 86 LEU B CA 1
ATOM 1810 C C . LEU B 1 86 ? 15.398 5.695 -3.76 1 96.12 86 LEU B C 1
ATOM 1812 O O . LEU B 1 86 ? 14.281 6.215 -3.732 1 96.12 86 LEU B O 1
ATOM 1816 N N . LEU B 1 87 ? 15.883 4.797 -2.859 1 97.25 87 LEU B N 1
ATOM 1817 C CA . LEU B 1 87 ? 15.172 4.535 -1.611 1 97.25 87 LEU B CA 1
ATOM 1818 C C . LEU B 1 87 ? 15.812 5.293 -0.453 1 97.25 87 LEU B C 1
ATOM 1820 O O . LEU B 1 87 ? 17.031 5.375 -0.362 1 97.25 87 LEU B O 1
ATOM 1824 N N . LYS B 1 88 ? 14.977 5.863 0.341 1 97.38 88 LYS B N 1
ATOM 1825 C CA . LYS B 1 88 ? 15.438 6.543 1.551 1 97.38 88 LYS B CA 1
ATOM 1826 C C . LYS B 1 88 ? 14.672 6.055 2.777 1 97.38 88 LYS B C 1
ATOM 1828 O O . LYS B 1 88 ? 13.445 5.898 2.734 1 97.38 88 LYS B O 1
ATOM 1833 N N . GLN B 1 89 ? 15.422 5.777 3.77 1 97.44 89 GLN B N 1
ATOM 1834 C CA . GLN B 1 89 ? 14.867 5.469 5.082 1 97.44 89 GLN B CA 1
ATOM 1835 C C . GLN B 1 89 ? 14.867 6.699 5.984 1 97.44 89 GLN B C 1
ATOM 1837 O O . GLN B 1 89 ? 15.844 7.449 6.016 1 97.44 89 GLN B O 1
ATOM 1842 N N . TRP B 1 90 ? 13.773 6.844 6.754 1 98 90 TRP B N 1
ATOM 1843 C CA . TRP B 1 90 ? 13.609 8.062 7.531 1 98 90 TRP B CA 1
ATOM 1844 C C . 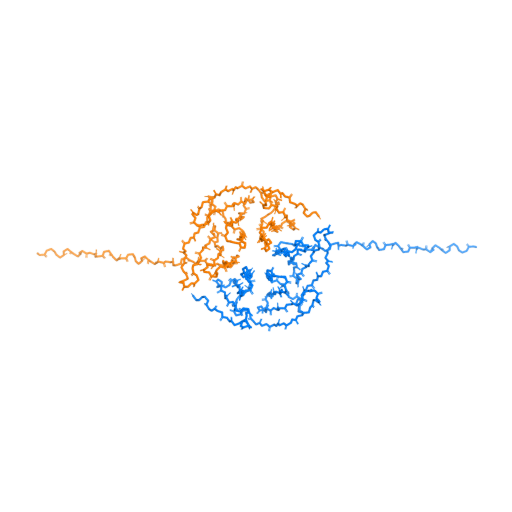TRP B 1 90 ? 13.289 7.746 8.984 1 98 90 TRP B C 1
ATOM 1846 O O . TRP B 1 90 ? 12.523 6.816 9.273 1 98 90 TRP B O 1
ATOM 1856 N N . ASP B 1 91 ? 13.867 8.508 9.906 1 96.81 91 ASP B N 1
ATOM 1857 C CA . ASP B 1 91 ? 13.172 8.867 11.141 1 96.81 91 ASP B CA 1
ATOM 1858 C C . ASP B 1 91 ? 12.141 9.961 10.898 1 96.81 91 ASP B C 1
ATOM 1860 O O . ASP B 1 91 ? 12.477 11.148 10.867 1 96.81 91 ASP B O 1
ATOM 1864 N N . TRP B 1 92 ? 10.922 9.523 10.672 1 97 92 TRP B N 1
ATOM 1865 C CA . TRP B 1 92 ? 9.93 10.461 10.164 1 97 92 TRP B CA 1
ATOM 1866 C C . TRP B 1 92 ? 9.508 11.453 11.25 1 97 92 TRP B C 1
ATOM 1868 O O . TRP B 1 92 ? 9.062 12.562 10.945 1 97 92 TRP B O 1
ATOM 1878 N N . ASN B 1 93 ? 9.672 11.102 12.539 1 94.81 93 ASN B N 1
ATOM 1879 C CA . ASN B 1 93 ? 9.375 12.039 13.625 1 94.81 93 ASN B CA 1
ATOM 1880 C C . ASN B 1 93 ? 10.32 13.234 13.602 1 94.81 93 ASN B C 1
ATOM 1882 O O . ASN B 1 93 ? 9.914 14.359 13.914 1 94.81 93 ASN B O 1
ATOM 1886 N N . GLN B 1 94 ? 11.523 13.039 13.172 1 95.38 94 GLN B N 1
ATOM 1887 C CA . GLN B 1 94 ? 12.516 14.102 13.109 1 95.38 94 GLN B CA 1
ATOM 1888 C C . GLN B 1 94 ? 12.758 14.547 11.672 1 95.38 94 GLN B C 1
ATOM 1890 O O . GLN B 1 94 ? 13.57 15.445 11.414 1 95.38 94 GLN B O 1
ATOM 1895 N N . ALA B 1 95 ? 12.117 13.883 10.781 1 94.5 95 ALA B N 1
ATOM 1896 C CA . ALA B 1 95 ? 12.273 14.156 9.352 1 94.5 95 ALA B CA 1
ATOM 1897 C C . ALA B 1 95 ? 13.734 14.062 8.93 1 94.5 95 ALA B C 1
ATOM 1899 O O . ALA B 1 95 ? 14.242 14.938 8.227 1 94.5 95 ALA B O 1
ATOM 1900 N N . LYS B 1 96 ? 14.375 13.078 9.469 1 96.19 96 LYS B N 1
ATOM 1901 C CA . LYS B 1 96 ? 15.781 12.852 9.164 1 96.19 96 LYS B CA 1
ATOM 1902 C C . LYS B 1 96 ? 15.969 11.578 8.352 1 96.19 96 LYS B C 1
ATOM 1904 O O . LYS B 1 96 ? 15.453 10.523 8.719 1 96.19 96 LYS B O 1
ATOM 1909 N N . CYS B 1 97 ? 16.688 11.719 7.266 1 96.75 97 CYS B N 1
ATOM 1910 C CA . CYS B 1 97 ? 17.062 10.562 6.461 1 96.75 97 CYS B CA 1
ATOM 1911 C C . CYS B 1 97 ? 18.172 9.766 7.133 1 96.75 97 CYS B C 1
ATOM 1913 O O . CYS B 1 97 ? 19.234 10.312 7.449 1 96.75 97 CYS B O 1
ATOM 1915 N N . THR B 1 98 ? 17.984 8.5 7.344 1 96.31 98 THR B N 1
ATOM 1916 C CA . THR B 1 98 ? 18.953 7.699 8.078 1 96.31 98 THR B CA 1
ATOM 1917 C C . THR B 1 98 ? 19.734 6.793 7.137 1 96.31 98 THR B C 1
ATOM 1919 O O . THR B 1 98 ? 20.797 6.297 7.488 1 96.31 98 THR B O 1
ATOM 1922 N N . ARG B 1 99 ? 19.188 6.492 5.941 1 95.38 99 ARG B N 1
ATOM 1923 C CA . ARG B 1 99 ? 19.828 5.625 4.957 1 95.38 99 ARG B CA 1
ATOM 1924 C C . ARG B 1 99 ? 19.312 5.91 3.553 1 95.38 99 ARG B C 1
ATOM 1926 O O . ARG B 1 99 ? 18.156 6.316 3.387 1 95.38 99 ARG B O 1
ATOM 1933 N N . SER B 1 100 ? 20.141 5.777 2.562 1 95.38 100 SER B N 1
ATOM 1934 C CA . SER B 1 100 ? 19.766 5.883 1.156 1 95.38 100 SER B CA 1
ATOM 1935 C C . SER B 1 100 ? 20.484 4.832 0.312 1 95.38 100 SER B C 1
ATOM 1937 O O . SER B 1 100 ? 21.656 4.555 0.522 1 95.38 100 SER B O 1
ATOM 1939 N N . TRP B 1 101 ? 19.719 4.156 -0.599 1 94.44 101 TRP B N 1
ATOM 1940 C CA . TRP B 1 101 ? 20.312 3.146 -1.476 1 94.44 101 TRP B CA 1
ATOM 1941 C C . TRP B 1 101 ? 19.516 3.016 -2.766 1 94.44 101 TRP B C 1
ATOM 1943 O O . TRP B 1 101 ? 18.406 3.545 -2.871 1 94.44 101 TRP B O 1
ATOM 1953 N N . LYS B 1 102 ? 20 2.352 -3.7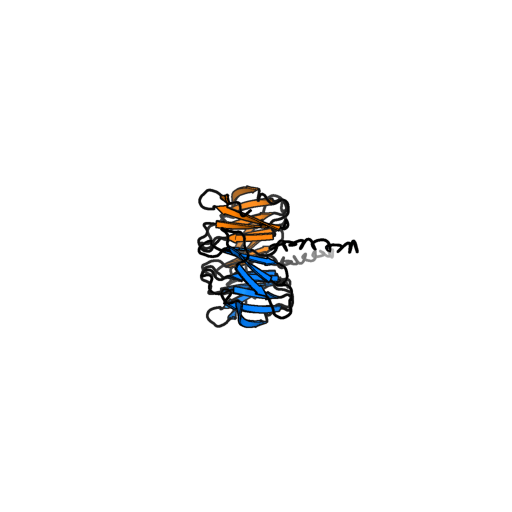05 1 94.25 102 LYS B N 1
ATOM 1954 C CA . LYS B 1 102 ? 19.344 2.195 -4.996 1 94.25 102 LYS B CA 1
ATOM 1955 C C . LYS B 1 102 ? 18.297 1.082 -4.949 1 94.25 102 LYS B C 1
ATOM 1957 O O . LYS B 1 102 ? 18.531 0.026 -4.355 1 94.25 102 LYS B O 1
ATOM 1962 N N . ALA B 1 103 ? 17.031 1.113 -5.531 1 91.75 103 ALA B N 1
ATOM 1963 C CA . ALA B 1 103 ? 15.922 0.172 -5.523 1 91.75 103 ALA B CA 1
ATOM 1964 C C . ALA B 1 103 ? 16.219 -1.047 -6.391 1 91.75 103 ALA B C 1
ATOM 1966 O O . ALA B 1 103 ? 15.57 -2.084 -6.266 1 91.75 103 ALA B O 1
ATOM 1967 N N . ILE B 1 104 ? 17.25 -1.017 -7.316 1 91.75 104 ILE B N 1
ATOM 1968 C CA . ILE B 1 104 ? 17.625 -2.086 -8.234 1 91.75 104 ILE B CA 1
ATOM 1969 C C . ILE B 1 104 ? 16.469 -2.4 -9.172 1 91.75 104 ILE B C 1
ATOM 1971 O O . ILE B 1 104 ? 16.172 -3.568 -9.43 1 91.75 104 ILE B O 1
ATOM 1975 N N . HIS B 1 105 ? 15.609 -1.597 -9.438 1 94.75 105 HIS B N 1
ATOM 1976 C CA . HIS B 1 105 ? 14.609 -1.604 -10.492 1 94.75 105 HIS B CA 1
ATOM 1977 C C . HIS B 1 105 ? 15.094 -0.846 -11.727 1 94.75 105 HIS B C 1
ATOM 1979 O O . HIS B 1 105 ? 16.016 -0.035 -11.633 1 94.75 105 HIS B O 1
ATOM 1985 N N . THR B 1 106 ? 14.594 -1.176 -12.914 1 96.62 106 THR B N 1
ATOM 1986 C CA . THR B 1 106 ? 14.969 -0.477 -14.141 1 96.62 106 THR B CA 1
ATOM 1987 C C . THR B 1 106 ? 13.906 0.549 -14.523 1 96.62 106 THR B C 1
ATOM 1989 O O . THR B 1 106 ? 14.031 1.229 -15.547 1 96.62 106 THR B O 1
ATOM 1992 N N . ALA B 1 107 ? 12.82 0.66 -13.859 1 97.5 107 ALA B N 1
ATOM 1993 C CA . ALA B 1 107 ? 11.75 1.652 -13.922 1 97.5 107 ALA B CA 1
ATOM 1994 C C . ALA B 1 107 ? 11.266 2.029 -12.531 1 97.5 107 ALA B C 1
ATOM 1996 O O . ALA B 1 107 ? 11.633 1.389 -11.539 1 97.5 107 ALA B O 1
ATOM 1997 N N . PRO B 1 108 ? 10.438 3.078 -12.367 1 97.62 108 PRO B N 1
ATOM 1998 C CA . PRO B 1 108 ? 10.047 3.553 -11.039 1 97.62 108 PRO B CA 1
ATOM 1999 C C . PRO B 1 108 ? 9.398 2.463 -10.188 1 97.62 108 PRO B C 1
ATOM 2001 O O . PRO B 1 108 ? 8.734 1.572 -10.719 1 97.62 108 PRO B O 1
ATOM 2004 N N . VAL B 1 109 ? 9.648 2.555 -8.906 1 97.88 109 VAL B N 1
ATOM 2005 C CA . VAL B 1 109 ? 8.969 1.712 -7.926 1 97.88 109 VAL B CA 1
ATOM 2006 C C . VAL B 1 109 ? 7.5 2.129 -7.812 1 97.88 109 VAL B C 1
ATOM 2008 O O . VAL B 1 109 ? 7.199 3.283 -7.496 1 97.88 109 VAL B O 1
ATOM 2011 N N . ALA B 1 110 ? 6.602 1.24 -8.094 1 97.75 110 ALA B N 1
ATOM 2012 C CA . ALA B 1 110 ? 5.168 1.521 -8.125 1 97.75 110 ALA B CA 1
ATOM 2013 C C . ALA B 1 110 ? 4.52 1.206 -6.777 1 97.75 110 ALA B C 1
ATOM 2015 O O . ALA B 1 110 ? 3.508 1.808 -6.414 1 97.75 110 ALA B O 1
ATOM 2016 N N . SER B 1 111 ? 5.074 0.267 -6.059 1 98.44 111 SER B N 1
ATOM 2017 C CA . SER B 1 111 ? 4.5 -0.212 -4.809 1 98.44 111 SER B CA 1
ATOM 2018 C C . SER B 1 111 ? 5.586 -0.641 -3.828 1 98.44 111 SER B C 1
ATOM 2020 O O . SER B 1 111 ? 6.633 -1.15 -4.234 1 98.44 111 SER B O 1
ATOM 2022 N N . MET B 1 112 ? 5.316 -0.386 -2.586 1 98.62 112 MET B N 1
ATOM 2023 C CA . MET B 1 112 ? 6.172 -0.839 -1.495 1 98.62 112 MET B CA 1
ATOM 2024 C C . MET B 1 112 ? 5.34 -1.277 -0.295 1 98.62 112 MET B C 1
ATOM 2026 O O . MET B 1 112 ? 4.324 -0.656 0.022 1 98.62 112 MET B O 1
ATOM 2030 N N . THR B 1 113 ? 5.785 -2.305 0.364 1 98.62 113 THR B N 1
ATOM 2031 C CA . THR B 1 113 ? 5.098 -2.734 1.576 1 98.62 113 THR B CA 1
ATOM 2032 C C . THR B 1 113 ? 6.035 -3.531 2.477 1 98.62 113 THR B C 1
ATOM 2034 O O . THR B 1 113 ? 6.852 -4.32 1.992 1 98.62 113 THR B O 1
ATOM 2037 N N . PHE B 1 114 ? 5.965 -3.289 3.805 1 98.12 114 PHE B N 1
ATOM 2038 C CA . PHE B 1 114 ? 6.547 -4.207 4.773 1 98.12 114 PHE B CA 1
ATOM 2039 C C . PHE B 1 114 ? 5.645 -5.418 4.988 1 98.12 114 PHE B C 1
ATOM 2041 O O . PHE B 1 114 ? 4.422 -5.312 4.875 1 98.12 114 PHE B O 1
ATOM 2048 N N . ASP B 1 115 ? 6.301 -6.523 5.266 1 97.25 115 ASP B N 1
ATOM 2049 C CA . ASP B 1 115 ? 5.488 -7.598 5.832 1 97.25 115 ASP B CA 1
ATOM 2050 C C . ASP B 1 115 ? 5.016 -7.242 7.238 1 97.25 115 ASP B C 1
ATOM 2052 O O . ASP B 1 115 ? 5.578 -6.355 7.887 1 97.25 115 ASP B O 1
ATOM 2056 N N . PRO B 1 116 ? 3.984 -7.992 7.777 1 97.31 116 PRO B N 1
ATOM 2057 C CA . PRO B 1 116 ? 3.393 -7.621 9.062 1 97.31 116 PRO B CA 1
ATOM 2058 C C . PRO B 1 116 ? 4.391 -7.703 10.219 1 97.31 116 PRO B C 1
ATOM 2060 O O . PRO B 1 116 ? 4.164 -7.113 11.281 1 97.31 116 PRO B O 1
ATOM 2063 N N . THR B 1 117 ? 5.5 -8.336 10.039 1 94.38 117 THR B N 1
ATOM 2064 C CA . THR B 1 117 ? 6.508 -8.422 11.086 1 94.38 117 THR B CA 1
ATOM 2065 C C . THR B 1 117 ? 7.609 -7.395 10.867 1 94.38 117 THR B C 1
ATOM 2067 O O . THR B 1 117 ? 8.523 -7.27 11.688 1 94.38 117 THR B O 1
ATOM 2070 N N . SER B 1 118 ? 7.57 -6.676 9.805 1 95.75 118 SER B N 1
ATOM 2071 C CA . SER B 1 118 ? 8.508 -5.625 9.406 1 95.75 118 SER B CA 1
ATOM 2072 C C . SER B 1 118 ? 9.914 -6.176 9.25 1 95.75 118 SER B C 1
ATOM 2074 O O . SER B 1 118 ? 10.898 -5.484 9.531 1 95.75 118 SER B O 1
ATOM 2076 N N . THR B 1 119 ? 10.039 -7.406 8.844 1 94.44 119 THR B N 1
ATOM 2077 C CA . THR B 1 119 ? 11.352 -8.016 8.625 1 94.44 119 THR B CA 1
ATOM 2078 C C . THR B 1 119 ? 11.688 -8.062 7.141 1 94.44 119 THR B C 1
ATOM 2080 O O . THR B 1 119 ? 12.844 -8.242 6.762 1 94.44 119 THR B O 1
ATOM 2083 N N . LEU B 1 120 ? 10.703 -7.961 6.316 1 94.88 120 LEU B N 1
ATOM 2084 C CA . LEU B 1 120 ? 10.852 -7.949 4.867 1 94.88 120 LEU B CA 1
ATOM 2085 C C . LEU B 1 120 ? 10.18 -6.723 4.258 1 94.88 120 LEU B C 1
ATOM 2087 O O . LEU B 1 120 ? 9.078 -6.344 4.68 1 94.88 120 LEU B O 1
ATOM 2091 N N . LEU B 1 121 ? 10.844 -6.078 3.338 1 96.56 121 LEU B N 1
ATOM 2092 C CA . LEU B 1 121 ? 10.266 -5.051 2.484 1 96.56 121 LEU B CA 1
ATOM 2093 C C . LEU B 1 121 ? 10.156 -5.539 1.043 1 96.56 121 LEU B C 1
ATOM 2095 O O . LEU B 1 121 ? 11.133 -6.023 0.472 1 96.56 121 LEU B O 1
ATOM 2099 N N . ALA B 1 122 ? 8.969 -5.488 0.475 1 96.94 122 ALA B N 1
ATOM 2100 C CA . ALA B 1 122 ? 8.781 -5.773 -0.945 1 96.94 122 ALA B CA 1
ATOM 2101 C C . ALA B 1 122 ? 8.625 -4.484 -1.748 1 96.94 122 ALA B C 1
ATOM 2103 O O . ALA B 1 122 ? 7.93 -3.561 -1.324 1 96.94 122 ALA B O 1
ATOM 2104 N N . THR B 1 123 ? 9.312 -4.422 -2.857 1 97.25 123 THR B N 1
ATOM 2105 C CA . THR B 1 123 ? 9.125 -3.361 -3.842 1 97.25 123 THR B CA 1
ATOM 2106 C C . THR B 1 123 ? 8.641 -3.936 -5.172 1 97.25 123 THR B C 1
ATOM 2108 O O . THR B 1 123 ? 9.18 -4.934 -5.652 1 97.25 123 THR B O 1
ATOM 2111 N N . GLY B 1 124 ? 7.555 -3.396 -5.66 1 97 124 GLY B N 1
ATOM 2112 C CA . GLY B 1 124 ? 7.078 -3.678 -7.004 1 97 124 GLY B CA 1
ATOM 2113 C C . GLY B 1 124 ? 7.359 -2.551 -7.984 1 97 124 GLY B C 1
ATOM 2114 O O . GLY B 1 124 ? 6.965 -1.407 -7.75 1 97 124 GLY B O 1
ATOM 2115 N N . GLY B 1 125 ? 7.945 -2.922 -9.086 1 97.12 125 GLY B N 1
ATOM 2116 C CA . GLY B 1 125 ? 8.344 -1.907 -10.047 1 97.12 125 GLY B CA 1
ATOM 2117 C C . GLY B 1 125 ? 7.48 -1.887 -11.289 1 97.12 125 GLY B C 1
ATOM 2118 O O . GLY B 1 125 ? 6.855 -2.891 -11.633 1 97.12 125 GLY B O 1
ATOM 2119 N N . CYS B 1 126 ? 7.535 -0.722 -11.93 1 96.94 126 CYS B N 1
ATOM 2120 C CA . CYS B 1 126 ? 6.918 -0.598 -13.242 1 96.94 126 CYS B CA 1
ATOM 2121 C C . CYS B 1 126 ? 7.668 -1.429 -14.281 1 96.94 126 CYS B C 1
ATOM 2123 O O . CYS B 1 126 ? 7.188 -1.608 -15.398 1 96.94 126 CYS B O 1
ATOM 2125 N N . ASP B 1 127 ? 8.781 -1.973 -13.969 1 94.56 127 ASP B N 1
ATOM 2126 C CA . ASP B 1 127 ? 9.539 -2.871 -14.836 1 94.56 127 ASP B CA 1
ATOM 2127 C C . ASP B 1 127 ? 8.961 -4.285 -14.797 1 94.56 127 ASP B C 1
ATOM 2129 O O . ASP B 1 127 ? 9.484 -5.191 -15.453 1 94.56 127 ASP B O 1
ATOM 2133 N N . GLY B 1 128 ? 7.961 -4.5 -13.984 1 94.56 128 GLY B N 1
ATOM 2134 C CA . GLY B 1 128 ? 7.273 -5.777 -13.938 1 94.56 128 GLY B CA 1
ATOM 2135 C C . GLY B 1 128 ? 7.898 -6.758 -12.961 1 94.56 128 GLY B C 1
ATOM 2136 O O . GLY B 1 128 ? 7.535 -7.934 -12.938 1 94.56 128 GLY B O 1
ATOM 2137 N N . THR B 1 129 ? 8.828 -6.258 -12.148 1 93.75 129 THR B N 1
ATOM 2138 C CA . THR B 1 129 ? 9.477 -7.168 -11.219 1 93.75 129 THR B CA 1
ATOM 2139 C C . THR B 1 129 ? 9.148 -6.793 -9.773 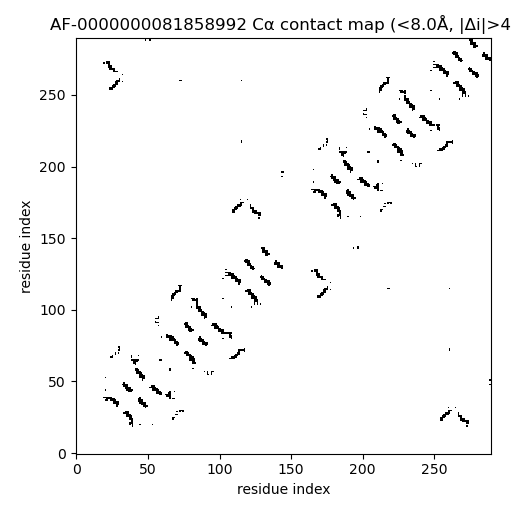1 93.75 129 THR B C 1
ATOM 2141 O O . THR B 1 129 ? 8.781 -5.652 -9.492 1 93.75 129 THR B O 1
ATOM 2144 N N . ILE B 1 130 ? 9.234 -7.758 -8.93 1 95.19 130 ILE B N 1
ATOM 2145 C CA . ILE B 1 130 ? 9.117 -7.59 -7.484 1 95.19 130 ILE B CA 1
ATOM 2146 C C . ILE B 1 130 ? 10.445 -7.938 -6.816 1 95.19 130 ILE B C 1
ATOM 2148 O O . ILE B 1 130 ? 11.078 -8.938 -7.16 1 95.19 130 ILE B O 1
ATOM 2152 N N . LYS B 1 131 ? 10.906 -7.066 -5.926 1 94.12 131 LYS B N 1
ATOM 2153 C CA . LYS B 1 131 ? 12.141 -7.289 -5.172 1 94.12 131 LYS B CA 1
ATOM 2154 C C . LYS B 1 131 ? 11.859 -7.352 -3.674 1 94.12 131 LYS B C 1
ATOM 2156 O O . LYS B 1 131 ? 11.016 -6.613 -3.164 1 94.12 131 LYS B O 1
ATOM 2161 N N . LEU B 1 132 ? 12.578 -8.258 -3.02 1 94.25 132 LEU B N 1
ATOM 2162 C CA . LEU B 1 132 ? 12.461 -8.43 -1.575 1 94.25 132 LEU B CA 1
ATOM 2163 C C . LEU B 1 132 ? 13.742 -8 -0.871 1 94.25 132 LEU B C 1
ATOM 2165 O O . LEU B 1 132 ? 14.844 -8.383 -1.286 1 94.25 132 LEU B O 1
ATOM 2169 N N . TRP B 1 133 ? 13.547 -7.152 0.119 1 94.38 133 TRP B N 1
ATOM 2170 C CA . TRP B 1 133 ? 14.664 -6.656 0.922 1 94.38 133 TRP B CA 1
ATOM 2171 C C . TRP B 1 133 ? 14.586 -7.191 2.348 1 94.38 133 TRP B C 1
ATOM 2173 O O . TRP B 1 133 ? 13.539 -7.117 2.992 1 94.38 133 TRP B O 1
ATOM 2183 N N . ASP B 1 134 ? 15.711 -7.773 2.809 1 93.5 134 ASP B N 1
ATOM 2184 C CA . ASP B 1 134 ? 15.828 -8.164 4.207 1 93.5 134 ASP B CA 1
ATOM 2185 C C . ASP B 1 134 ? 16.141 -6.961 5.094 1 93.5 134 ASP B C 1
ATOM 2187 O O . ASP B 1 134 ? 17.234 -6.41 5.047 1 93.5 134 ASP B O 1
ATOM 2191 N N . VAL B 1 135 ? 15.18 -6.535 5.887 1 90.5 135 VAL B N 1
ATOM 2192 C CA . VAL B 1 135 ? 15.297 -5.336 6.707 1 90.5 135 VAL B CA 1
ATOM 2193 C C . VAL B 1 135 ? 16.312 -5.574 7.828 1 90.5 135 VAL B C 1
ATOM 2195 O O . VAL B 1 135 ? 17.109 -4.695 8.148 1 90.5 135 VAL B O 1
ATOM 2198 N N . VAL B 1 136 ? 16.297 -6.75 8.367 1 86.75 136 VAL B N 1
ATOM 2199 C CA . VAL B 1 136 ? 17.156 -7.102 9.492 1 86.75 136 VAL B CA 1
ATOM 2200 C C . VAL B 1 136 ? 18.609 -7.191 9.031 1 86.75 136 VAL B C 1
ATOM 2202 O O . VAL B 1 136 ? 19.531 -6.773 9.75 1 86.75 136 VAL B O 1
ATOM 2205 N N . LYS B 1 137 ? 18.828 -7.641 7.773 1 85.56 137 LYS B N 1
ATOM 2206 C CA . LYS B 1 137 ? 20.188 -7.762 7.227 1 85.56 137 LYS B CA 1
ATOM 2207 C C . LYS B 1 137 ? 20.562 -6.52 6.422 1 85.56 137 LYS B C 1
ATOM 2209 O O . LYS B 1 137 ? 21.141 -6.629 5.344 1 85.56 137 LYS B O 1
ATOM 2214 N N . HIS B 1 138 ? 20.141 -5.449 6.805 1 83.06 138 HIS B N 1
ATOM 2215 C CA . HIS B 1 138 ? 20.531 -4.137 6.301 1 83.06 138 HIS B CA 1
ATOM 2216 C C . HIS B 1 138 ? 20.156 -3.984 4.828 1 83.06 138 HIS B C 1
ATOM 2218 O O . HIS B 1 138 ? 20.984 -3.541 4.023 1 83.06 138 HIS B O 1
ATOM 2224 N N . TRP B 1 139 ? 19.062 -4.543 4.418 1 81 139 TRP B N 1
ATOM 2225 C CA . TRP B 1 139 ? 18.422 -4.289 3.131 1 81 139 TRP B CA 1
ATOM 2226 C C . TRP B 1 139 ? 19.109 -5.062 2.016 1 81 139 TRP B C 1
ATOM 2228 O O . TRP B 1 139 ? 19.109 -4.633 0.86 1 81 139 TRP B O 1
ATOM 2238 N N . GLN B 1 140 ? 19.656 -6.125 2.391 1 81.44 140 GLN B N 1
ATOM 2239 C CA . GLN B 1 140 ? 20.156 -7.023 1.358 1 81.44 140 GLN B CA 1
ATOM 2240 C C . GLN B 1 140 ? 19.016 -7.629 0.545 1 81.44 140 GLN B C 1
ATOM 2242 O O . GLN B 1 140 ? 17.953 -7.945 1.092 1 81.44 140 GLN B O 1
ATOM 2247 N N . GLN B 1 141 ? 19.188 -7.535 -0.807 1 75.62 141 GLN B N 1
ATOM 2248 C CA . GLN B 1 141 ? 18.172 -8.039 -1.712 1 75.62 141 GLN B CA 1
ATOM 2249 C C . GLN B 1 141 ? 17.984 -9.547 -1.561 1 75.62 141 GLN B C 1
ATOM 2251 O O . GLN B 1 141 ? 18.969 -10.273 -1.384 1 75.62 141 GLN B O 1
ATOM 2256 N N . ARG B 1 142 ? 16.672 -9.82 -1.368 1 68.62 142 ARG B N 1
ATOM 2257 C CA . ARG B 1 142 ? 16.312 -11.227 -1.495 1 68.62 142 ARG B CA 1
ATOM 2258 C C . ARG B 1 142 ? 15.68 -11.516 -2.854 1 68.62 142 ARG B C 1
ATOM 2260 O O . ARG B 1 142 ? 14.898 -10.711 -3.359 1 68.62 142 ARG B O 1
ATOM 2267 N N . PHE B 1 143 ? 16.312 -11.93 -3.914 1 58.38 143 PHE B N 1
ATOM 2268 C CA . PHE B 1 143 ? 15.875 -12.094 -5.293 1 58.38 143 PHE B CA 1
ATOM 2269 C C . PHE B 1 143 ? 14.641 -12.992 -5.359 1 58.38 143 PHE B C 1
ATOM 2271 O O . PHE B 1 143 ? 14.539 -13.969 -4.613 1 58.38 143 PHE B O 1
ATOM 2278 N N . PHE B 1 144 ? 13.461 -12.391 -5.625 1 55.03 144 PHE B N 1
ATOM 2279 C CA . PHE B 1 144 ? 12.414 -13.266 -6.137 1 55.03 144 PHE B CA 1
ATOM 2280 C C . PHE B 1 144 ? 12.516 -13.414 -7.648 1 55.03 144 PHE B C 1
ATOM 2282 O O . PHE B 1 144 ? 12.453 -12.422 -8.383 1 55.03 144 PHE B O 1
ATOM 2289 N N . SER B 1 145 ? 13.461 -14.156 -8.227 1 44.72 145 SER B N 1
ATOM 2290 C CA . SER B 1 145 ? 13.5 -14.469 -9.648 1 44.72 145 SER B CA 1
ATOM 2291 C C . SER B 1 145 ? 12.297 -15.32 -10.055 1 44.72 145 SER B C 1
ATOM 2293 O O . SER B 1 145 ? 11.766 -16.078 -9.25 1 44.72 145 SER B O 1
#

Sequence (290 aa):
MANSNIKFKTNYAVSSKIEPFYKGGKVQISKDEKYIFCTCGSRVNVLEISTGKIVHCVEHDDQEDITSFALSCDDEMLVTASRALLLKQWDWNQAKCTRSWKAIHTAPVASMTFDPTSTLLATGGCDGTIKLWDVVKHWQQRFFSMANSNIKFKTNYAVSSKIEPFYKGGKVQISKDEKYIFCTCGSRVNVLEISTGKIVHC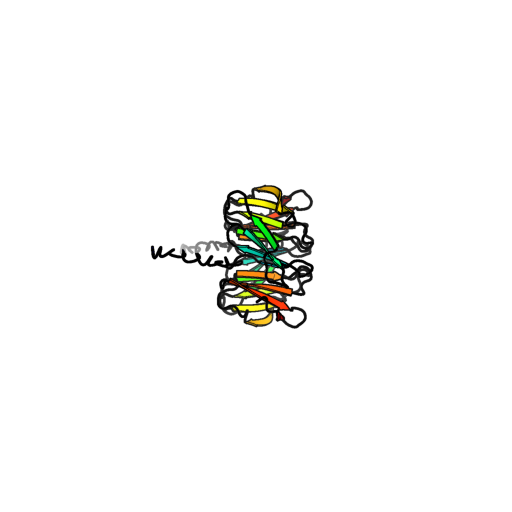VEHDDQEDITSFALSCDDEMLVTASRALLLKQWDWNQAKCTRSWKAIHTAPVASMTFDPTSTLLATGGCDGTIKLWDVVKHWQQRFFS

Organism: Nothobranchius furzeri (NCBI:txid105023)